Protein AF-0000000070923153 (afdb_homodimer)

Foldseek 3Di:
DPLPPPDQVVVVAPDDPCCPVDDVSVLVDLQVFDALCRVVVCCVVLVPLVLLCLQQVHDPVCSVVSNHGRGDHSSSRCLSVLLSVLLSLLCVLQVHNVRSSVQQCAQDVQLVRDRLSVQSSDPVSSVSSVVVSVCSNVVVPD/DPLPPPDQVVVVAPDDPCCPVDPVSVLVDLQVFDALCRVVVCCVVLVPLVLLCLQQVHDPVCSVVSNHGRGDHSSSRCLSVLLSVLLSLLCVLQVHNVRSSVQQCAQDVQLVRDRLSVQSSDPVSSVSSVVVSVCSNVVVPD

Solvent-accessible surface area (backbone atoms only — not comparable to full-atom values): 15797 Å² total; per-residue (Å²): 129,74,82,72,80,68,72,57,70,69,76,76,41,92,57,66,89,58,39,81,74,41,69,68,50,31,49,51,44,23,65,67,25,42,42,10,54,43,56,49,50,46,36,68,72,71,62,51,52,65,51,53,22,50,42,61,71,55,44,83,82,51,47,65,58,48,38,70,31,77,49,34,55,39,68,55,22,41,47,51,51,51,50,52,50,50,51,52,52,38,16,63,71,58,69,36,59,70,58,22,50,55,52,34,69,33,66,32,72,93,57,82,50,36,29,50,57,77,32,49,57,38,69,67,36,43,52,51,47,50,51,54,50,49,32,62,69,70,66,59,79,119,129,75,81,72,82,68,72,57,69,68,76,75,39,91,57,66,89,59,39,81,74,41,70,69,50,30,50,50,44,22,65,67,25,42,44,10,54,44,56,47,52,44,36,68,73,69,61,50,53,66,51,52,22,49,41,61,71,56,43,84,82,51,47,64,58,48,39,68,32,74,50,32,56,40,66,55,23,42,49,50,53,52,52,50,51,50,50,52,51,38,17,62,72,58,70,34,60,69,57,22,51,53,52,33,69,34,66,31,73,94,57,81,52,36,29,51,56,76,33,49,56,38,70,66,35,44,51,51,47,50,51,54,50,50,32,62,68,69,67,58,79,118

Organism: NCBI:txid713585

pLDDT: mean 93.46, std 12.01, range [34.69, 98.75]

InterPro domains:
  IPR024467 Antitoxin Xre/MbcA/ParS-like, toxin-binding domain [PF09722] (90-139)

Radius of gyration: 19.54 Å; Cα contacts (8 Å, |Δi|>4): 354; chains: 2; bounding box: 45×63×41 Å

Nearest PDB structures (foldseek):
  8gug-assembly1_B-2  TM=8.381E-01  e=2.666E-05  Vibrio parahaemolyticus RIMD 2210633
  8gug-assembly1_C-2  TM=8.386E-01  e=5.106E-05  Vibrio parahaemolyticus RIMD 2210633
  6gw6-assembly1_F  TM=8.232E-01  e=1.606E-03  Pseudomonas putida KT2440
  8qnl-assembly1_D  TM=7.848E-01  e=1.246E-02  Pseudomonas aeruginosa PAO1
  6fkg-assembly1_C  TM=6.645E-01  e=4.363E-03  Mycobacterium tuberculosis H37Rv

Secondary structure (DSSP, 8-state):
-----PPPGGGGSSS-TTTTT-HHHHHHHHHH---HHHHHHHHHHH--HHHHHHHTT--TTTHHHHHT-SS--HHHHHHHHHHHHHHHHHHHHHSSHHHHHHHHTS--GGGTT--GGGGTTSHHHHHHHHHHHHHHHHT---/-----PPPGGGGSSS-TTTTT-HHHHHHHHHH---HHHHHHHHHHH--HHHHHHHTT--TTTHHHHHT-SS--HHHHHHHHHHHHHHHHHHHHHSSHHHHHHHHTS--GGGTT--GGGGTTSHHHHHHHHHHHHHHHHT---

Structure (mmCIF, N/CA/C/O backbone):
data_AF-0000000070923153-model_v1
#
loop_
_entity.id
_entity.type
_entity.pdbx_description
1 polymer Antitoxin
#
loop_
_atom_site.group_PDB
_atom_site.id
_atom_site.type_symbol
_atom_site.label_atom_id
_atom_site.label_alt_id
_atom_site.label_comp_id
_atom_site.label_asym_id
_atom_site.label_entity_id
_atom_site.label_seq_id
_atom_site.pdbx_PDB_ins_code
_atom_site.Cartn_x
_atom_site.Cartn_y
_atom_site.Cartn_z
_atom_site.occupancy
_atom_site.B_iso_or_equiv
_atom_site.auth_seq_id
_atom_site.auth_comp_id
_atom_site.auth_asym_id
_atom_site.auth_atom_id
_atom_site.pdbx_PDB_model_num
ATOM 1 N N . MET A 1 1 ? 17.828 33.781 13.852 1 34.88 1 MET A N 1
ATOM 2 C CA . MET A 1 1 ? 16.5 33.219 14.062 1 34.88 1 MET A CA 1
ATOM 3 C C . MET A 1 1 ? 16.578 31.703 14.242 1 34.88 1 MET A C 1
ATOM 5 O O . MET A 1 1 ? 17.094 31 13.383 1 34.88 1 MET A O 1
ATOM 9 N N . GLY A 1 2 ? 16.734 31.25 15.383 1 39.66 2 GLY A N 1
ATOM 10 C CA . GLY A 1 2 ? 17.031 29.891 15.789 1 39.66 2 GLY A CA 1
ATOM 11 C C . GLY A 1 2 ? 16.219 28.859 15.031 1 39.66 2 GLY A C 1
ATOM 12 O O . GLY A 1 2 ? 15.094 29.125 14.609 1 39.66 2 GLY A O 1
ATOM 13 N N . ALA A 1 3 ? 16.812 28 14.266 1 46.97 3 ALA A N 1
ATOM 14 C CA . ALA A 1 3 ? 16.109 26.891 13.609 1 46.97 3 ALA A CA 1
ATOM 15 C C . ALA A 1 3 ? 15 26.328 14.492 1 46.97 3 ALA A C 1
ATOM 17 O O . ALA A 1 3 ? 15.266 25.75 15.539 1 46.97 3 ALA A O 1
ATOM 18 N N . SER A 1 4 ? 13.828 27.016 14.781 1 47.44 4 SER A N 1
ATOM 19 C CA . SER A 1 4 ? 12.758 26.531 15.648 1 47.44 4 SER A CA 1
ATOM 20 C C . SER A 1 4 ? 12.523 25.047 15.461 1 47.44 4 SER A C 1
ATOM 22 O O . SER A 1 4 ? 12.32 24.578 14.336 1 47.44 4 SER A O 1
ATOM 24 N N . ASN A 1 5 ? 13.203 24.188 16.156 1 51.44 5 ASN A N 1
ATOM 25 C CA . ASN A 1 5 ? 13.078 22.734 16.234 1 51.44 5 ASN A CA 1
ATOM 26 C C . ASN A 1 5 ? 11.609 22.312 16.219 1 51.44 5 ASN A C 1
ATOM 28 O O . ASN A 1 5 ? 11.008 22.078 17.266 1 51.44 5 ASN A O 1
ATOM 32 N N . ALA A 1 6 ? 10.82 22.859 15.234 1 61.88 6 ALA A N 1
ATOM 33 C CA . ALA A 1 6 ? 9.391 22.594 15.156 1 61.88 6 ALA A CA 1
ATOM 34 C C . ALA A 1 6 ? 9.109 21.094 15.297 1 61.88 6 ALA A C 1
ATOM 36 O O . ALA A 1 6 ? 9.812 20.266 14.711 1 61.88 6 ALA A O 1
ATOM 37 N N . GLN A 1 7 ? 8.352 20.812 16.344 1 76.81 7 GLN A N 1
ATOM 38 C CA . GLN A 1 7 ? 7.875 19.453 16.562 1 76.81 7 GLN A CA 1
ATOM 39 C C . GLN A 1 7 ? 7.266 18.859 15.297 1 76.81 7 GLN A C 1
ATOM 41 O O . GLN A 1 7 ? 6.445 19.5 14.641 1 76.81 7 GLN A O 1
ATOM 46 N N . ALA A 1 8 ? 7.824 17.766 14.93 1 87.75 8 ALA A N 1
ATOM 47 C CA . ALA A 1 8 ? 7.215 17.062 13.797 1 87.75 8 ALA A CA 1
ATOM 48 C C . ALA A 1 8 ? 5.711 16.891 14 1 87.75 8 ALA A C 1
ATOM 50 O O . ALA A 1 8 ? 5.258 16.641 15.117 1 87.75 8 ALA A O 1
ATOM 51 N N . PHE A 1 9 ? 4.969 17.281 12.969 1 92.19 9 PHE A N 1
ATOM 52 C CA . PHE A 1 9 ? 3.518 17.281 13.109 1 92.19 9 PHE A CA 1
ATOM 53 C C . PHE A 1 9 ? 3.033 15.93 13.641 1 92.19 9 PHE A C 1
ATOM 55 O O . PHE A 1 9 ? 2.051 15.867 14.383 1 92.19 9 PHE A O 1
ATOM 62 N N . LEU A 1 10 ? 3.746 14.828 13.266 1 94.75 10 LEU A N 1
ATOM 63 C CA . LEU A 1 10 ? 3.316 13.5 13.695 1 94.75 10 LEU A CA 1
ATOM 64 C C . LEU A 1 10 ? 3.291 13.406 15.219 1 94.75 10 LEU A C 1
ATOM 66 O O . LEU A 1 10 ? 2.475 12.68 15.789 1 94.75 10 LEU A O 1
ATOM 70 N N . ASP A 1 11 ? 4.141 14.133 15.844 1 93.38 11 ASP A N 1
ATOM 71 C CA . ASP A 1 11 ? 4.246 14.117 17.297 1 93.38 11 ASP A CA 1
ATOM 72 C C . ASP A 1 11 ? 2.996 14.703 17.953 1 93.38 11 ASP A C 1
ATOM 74 O O . ASP A 1 11 ? 2.764 14.516 19.141 1 93.38 11 ASP A O 1
ATOM 78 N N . GLN A 1 12 ? 2.215 15.398 17.219 1 94.62 12 GLN A N 1
ATOM 79 C CA . GLN A 1 12 ? 1.003 16.031 17.719 1 94.62 12 GLN A CA 1
ATOM 80 C C . GLN A 1 12 ? -0.195 15.094 17.641 1 94.62 12 GLN A C 1
ATOM 82 O O . GLN A 1 12 ? -1.262 15.391 18.188 1 94.62 12 GLN A O 1
ATOM 87 N N . LEU A 1 13 ? -0.041 13.984 16.953 1 97 13 LEU A N 1
ATOM 88 C CA . LEU A 1 13 ? -1.14 13.047 16.75 1 97 13 LEU A CA 1
ATOM 89 C C . LEU A 1 13 ? -1.063 11.891 17.75 1 97 13 LEU A C 1
ATOM 91 O O . LEU A 1 13 ? 0.027 11.516 18.188 1 97 13 LEU A O 1
ATOM 95 N N . PRO A 1 14 ? -2.207 11.391 18.141 1 96.06 14 PRO A N 1
ATOM 96 C CA . PRO A 1 14 ? -2.217 10.258 19.078 1 96.06 14 PRO A CA 1
ATOM 97 C C . PRO A 1 14 ? -1.855 8.938 18.391 1 96.06 14 PRO A C 1
ATOM 99 O O . PRO A 1 14 ? -2.658 8 18.391 1 96.06 14 PRO A O 1
ATOM 102 N N . ILE A 1 15 ? -0.694 8.859 17.875 1 96.25 15 ILE A N 1
ATOM 103 C CA . ILE A 1 15 ? -0.087 7.676 17.266 1 96.25 15 ILE A CA 1
ATOM 104 C C . ILE A 1 15 ? 1.11 7.227 18.109 1 96.25 15 ILE A C 1
ATOM 106 O O . ILE A 1 15 ? 1.918 8.055 18.531 1 96.25 15 ILE A O 1
ATOM 110 N N . PRO A 1 16 ? 1.193 6.008 18.328 1 93.69 16 PRO A N 1
ATOM 111 C CA . PRO A 1 16 ? 2.324 5.551 19.125 1 93.69 16 PRO A CA 1
ATOM 112 C C . PRO A 1 16 ? 3.672 5.992 18.562 1 93.69 16 PRO A C 1
ATOM 114 O O . PRO A 1 16 ? 3.857 6.02 17.344 1 93.69 16 PRO A O 1
ATOM 117 N N . GLU A 1 17 ? 4.625 6.418 19.312 1 84.69 17 GLU A N 1
ATOM 118 C CA . GLU A 1 17 ? 5.918 6.969 18.922 1 84.69 17 GLU A CA 1
ATOM 119 C C . GLU A 1 17 ? 6.672 6.02 18 1 84.69 17 GLU A C 1
ATOM 121 O O . GLU A 1 17 ? 7.32 6.457 17.047 1 84.69 17 GLU A O 1
ATOM 126 N N . ARG A 1 18 ? 6.555 4.668 18.266 1 86.69 18 ARG A N 1
ATOM 127 C CA . ARG A 1 18 ? 7.348 3.699 17.516 1 86.69 18 ARG A CA 1
ATOM 128 C C . ARG A 1 18 ? 6.516 3.035 16.422 1 86.69 18 ARG A C 1
ATOM 130 O O . ARG A 1 18 ? 6.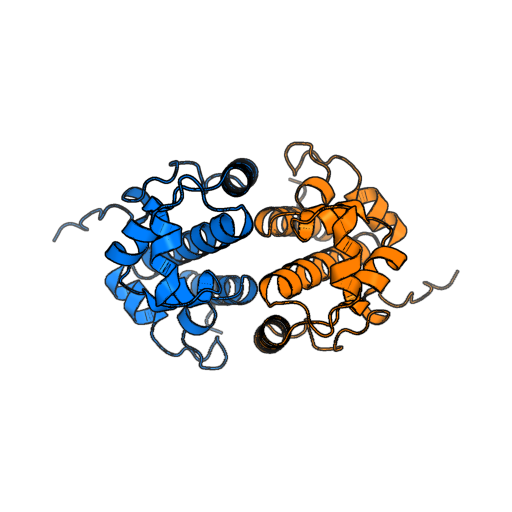887 1.978 15.906 1 86.69 18 ARG A O 1
ATOM 137 N N . ALA A 1 19 ? 5.488 3.824 16.062 1 91.06 19 ALA A N 1
ATOM 138 C CA . ALA A 1 19 ? 4.578 3.23 15.078 1 91.06 19 ALA A CA 1
ATOM 139 C C . ALA A 1 19 ? 5.273 3.018 13.742 1 91.06 19 ALA A C 1
ATOM 141 O O . ALA A 1 19 ? 4.98 2.053 13.023 1 91.06 19 ALA A O 1
ATOM 142 N N . PHE A 1 20 ? 6.27 3.861 13.484 1 93.56 20 PHE A N 1
ATOM 143 C CA . PHE A 1 20 ? 6.879 3.838 12.156 1 93.56 20 PHE A CA 1
ATOM 144 C C . PHE A 1 20 ? 8.312 3.322 12.227 1 93.56 20 PHE A C 1
ATOM 146 O O . PHE A 1 20 ? 9.062 3.428 11.25 1 93.56 20 PHE A O 1
ATOM 153 N N . SER A 1 21 ? 8.758 2.785 13.414 1 91.44 21 SER A N 1
ATOM 154 C CA . SER A 1 21 ? 10.156 2.438 13.641 1 91.44 21 SER A CA 1
ATOM 155 C C . SER A 1 21 ? 10.5 1.097 13 1 91.44 21 SER A C 1
ATOM 157 O O . SER A 1 21 ? 11.656 0.859 12.625 1 91.44 21 SER A O 1
ATOM 159 N N . ASP A 1 22 ? 9.484 0.186 13 1 94.31 22 ASP A N 1
ATOM 160 C CA . ASP A 1 22 ? 9.734 -1.064 12.289 1 94.31 22 ASP A CA 1
ATOM 161 C C . ASP A 1 22 ? 8.445 -1.626 11.695 1 94.31 22 ASP A C 1
ATOM 163 O O . ASP A 1 22 ? 7.355 -1.354 12.203 1 94.31 22 ASP A O 1
ATOM 167 N N . PRO A 1 23 ? 8.633 -2.424 10.727 1 96.75 23 PRO A N 1
ATOM 168 C CA . PRO A 1 23 ? 7.473 -2.92 9.992 1 96.75 23 PRO A CA 1
ATOM 169 C C . PRO A 1 23 ? 6.539 -3.766 10.852 1 96.75 23 PRO A C 1
ATOM 171 O O . PRO A 1 23 ? 5.316 -3.699 10.695 1 96.75 23 PRO A O 1
ATOM 174 N N . ALA A 1 24 ? 7.078 -4.527 11.828 1 96.19 24 ALA A N 1
ATOM 175 C CA . ALA A 1 24 ? 6.246 -5.395 12.656 1 96.19 24 ALA A CA 1
ATOM 176 C C . ALA A 1 24 ? 5.312 -4.57 13.539 1 96.19 24 ALA A C 1
ATOM 178 O O . ALA A 1 24 ? 4.121 -4.871 13.641 1 96.19 24 ALA A O 1
ATOM 179 N N . ASP A 1 25 ? 5.855 -3.559 14.148 1 95.94 25 ASP A N 1
ATOM 180 C CA . ASP A 1 25 ? 5.043 -2.684 14.984 1 95.94 25 ASP A CA 1
ATOM 181 C C . ASP A 1 25 ? 4 -1.938 14.156 1 95.94 25 ASP A C 1
ATOM 183 O O . ASP A 1 25 ? 2.859 -1.767 14.594 1 95.94 25 ASP A O 1
ATOM 187 N N . TYR A 1 26 ? 4.41 -1.505 13.008 1 98.06 26 TYR A N 1
ATOM 188 C CA . TYR A 1 26 ? 3.486 -0.822 12.109 1 98.06 26 TYR A CA 1
ATOM 189 C C . TYR A 1 26 ? 2.322 -1.729 11.727 1 98.06 26 TYR A C 1
ATOM 191 O O . TYR A 1 26 ? 1.16 -1.321 11.797 1 98.06 26 TYR A O 1
ATOM 199 N N . ILE A 1 27 ? 2.627 -2.955 11.375 1 98.19 27 ILE A N 1
ATOM 200 C CA . ILE A 1 27 ? 1.613 -3.912 10.953 1 98.19 27 ILE A CA 1
ATOM 201 C C . ILE A 1 27 ? 0.672 -4.219 12.117 1 98.19 27 ILE A C 1
ATOM 203 O O . ILE A 1 27 ? -0.547 -4.277 11.938 1 98.19 27 ILE A O 1
ATOM 207 N N . ARG A 1 28 ? 1.213 -4.391 13.266 1 97.19 28 ARG A N 1
ATOM 208 C CA . ARG A 1 28 ? 0.385 -4.633 14.445 1 97.19 28 ARG A CA 1
ATOM 209 C C . ARG A 1 28 ? -0.583 -3.479 14.68 1 97.19 28 ARG A C 1
ATOM 211 O O . ARG A 1 28 ? -1.762 -3.697 14.961 1 97.19 28 ARG A O 1
ATOM 218 N N . LEU A 1 29 ? -0.052 -2.26 14.578 1 98.06 29 LEU A N 1
ATOM 219 C CA . LEU A 1 29 ? -0.885 -1.078 14.773 1 98.06 29 LEU A CA 1
ATOM 220 C C . LEU A 1 29 ? -1.999 -1.021 13.734 1 98.06 29 LEU A C 1
ATOM 222 O O . LEU A 1 29 ? -3.148 -0.717 14.062 1 98.06 29 LEU A O 1
ATOM 226 N N . VAL A 1 30 ? -1.666 -1.29 12.484 1 98.38 30 VAL A N 1
ATOM 227 C CA . VAL A 1 30 ? -2.635 -1.303 11.391 1 98.38 30 VAL A CA 1
ATOM 228 C C . VAL A 1 30 ? -3.742 -2.309 11.695 1 98.38 30 VAL A C 1
ATOM 230 O O . VAL A 1 30 ? -4.93 -1.994 11.57 1 98.38 30 VAL A O 1
ATOM 233 N N . ARG A 1 31 ? -3.359 -3.494 12.156 1 97.81 31 ARG A N 1
ATOM 234 C CA . ARG A 1 31 ? -4.316 -4.566 12.414 1 97.81 31 ARG A CA 1
ATOM 235 C C . ARG A 1 31 ? -5.199 -4.23 13.617 1 97.81 31 ARG A C 1
ATOM 237 O O . ARG A 1 31 ? -6.383 -4.57 13.633 1 97.81 31 ARG A O 1
ATOM 244 N N . THR A 1 32 ? -4.609 -3.592 14.57 1 97.12 32 THR A N 1
ATOM 245 C CA . THR A 1 32 ? -5.355 -3.189 15.758 1 97.12 32 THR A CA 1
ATOM 246 C C . THR A 1 32 ? -6.301 -2.035 15.438 1 97.12 32 THR A C 1
ATOM 248 O O . THR A 1 32 ? -7.41 -1.969 15.969 1 97.12 32 THR A O 1
ATOM 251 N N . GLY A 1 33 ? -5.789 -1.168 14.562 1 98.25 33 GLY A N 1
ATOM 252 C CA . GLY A 1 33 ? -6.559 0.013 14.195 1 98.25 33 GLY A CA 1
ATOM 253 C C . GLY A 1 33 ? -6.133 1.258 14.953 1 98.25 33 GLY A C 1
ATOM 254 O O . GLY A 1 33 ? -5.695 1.174 16.109 1 98.25 33 GLY A O 1
ATOM 255 N N . ILE A 1 34 ? -6.289 2.354 14.32 1 98.38 34 ILE A N 1
ATOM 256 C CA . ILE A 1 34 ? -6.023 3.615 15.008 1 98.38 34 ILE A CA 1
ATOM 257 C C . ILE A 1 34 ? -7.34 4.309 15.336 1 98.38 34 ILE A C 1
ATOM 259 O O . ILE A 1 34 ? -8.352 4.082 14.672 1 98.38 34 ILE A O 1
ATOM 263 N N . PRO A 1 35 ? -7.348 5.145 16.375 1 98.5 35 PRO A N 1
ATOM 264 C CA . PRO A 1 35 ? -8.586 5.844 16.719 1 98.5 35 PRO A CA 1
ATOM 265 C C . PRO A 1 35 ? -9 6.867 15.664 1 98.5 35 PRO A C 1
ATOM 267 O O . PRO A 1 35 ? -8.148 7.473 15.008 1 98.5 35 PRO A O 1
ATOM 270 N N . GLY A 1 36 ? -10.297 7.074 15.586 1 98.56 36 GLY A N 1
ATOM 271 C CA . GLY A 1 36 ? -10.828 8.07 14.672 1 98.56 36 GLY A CA 1
ATOM 272 C C . GLY A 1 36 ? -10.328 9.477 14.969 1 98.56 36 GLY A C 1
ATOM 273 O O . GLY A 1 36 ? -10.242 10.312 14.062 1 98.56 36 GLY A O 1
ATOM 274 N N . GLU A 1 37 ? -9.953 9.695 16.156 1 98.44 37 GLU A N 1
ATOM 275 C CA . GLU A 1 37 ? -9.43 10.984 16.578 1 98.44 37 GLU A CA 1
ATOM 276 C C . GLU A 1 37 ? -8.172 11.359 15.797 1 98.44 37 GLU A C 1
ATOM 278 O O . GLU A 1 37 ? -7.898 12.539 15.578 1 98.44 37 GLU A O 1
ATOM 283 N N . VAL A 1 38 ? -7.371 10.391 15.391 1 98.56 38 VAL A N 1
ATOM 284 C CA . VAL A 1 38 ? -6.199 10.641 14.562 1 98.56 38 VAL A CA 1
ATOM 285 C C . VAL A 1 38 ? -6.621 11.328 13.266 1 98.56 38 VAL A C 1
ATOM 287 O O . VAL A 1 38 ? -6 12.312 12.844 1 98.56 38 VAL A O 1
ATOM 290 N N . VAL A 1 39 ? -7.734 10.844 12.625 1 98.5 39 VAL A N 1
ATOM 291 C CA . VAL A 1 39 ? -8.234 11.422 11.391 1 98.5 39 VAL A CA 1
ATOM 292 C C . VAL A 1 39 ? -8.719 12.852 11.641 1 98.5 39 VAL A C 1
ATOM 294 O O . VAL A 1 39 ? -8.367 13.773 10.898 1 98.5 39 VAL A O 1
ATOM 297 N N . ARG A 1 40 ? -9.453 12.992 12.695 1 98.25 40 ARG A N 1
ATOM 298 C CA . ARG A 1 40 ? -9.992 14.305 13.031 1 98.25 40 ARG A CA 1
ATOM 299 C C . ARG A 1 40 ? -8.867 15.32 13.219 1 98.25 40 ARG A C 1
ATOM 301 O O . ARG A 1 40 ? -8.891 16.406 12.617 1 98.25 40 ARG A O 1
ATOM 308 N N . GLN A 1 41 ? -7.859 15.016 13.969 1 98.19 41 GLN A N 1
ATOM 309 C CA . GLN A 1 41 ? -6.77 15.938 14.273 1 98.19 41 GLN A CA 1
ATOM 310 C C . GLN A 1 41 ? -5.883 16.156 13.047 1 98.19 41 GLN A C 1
ATOM 312 O O . GLN A 1 41 ? -5.383 17.266 12.828 1 98.19 41 GLN A O 1
ATOM 317 N N . ALA A 1 42 ? -5.695 15.102 12.281 1 97.94 42 ALA A N 1
ATOM 318 C CA . ALA A 1 42 ? -4.906 15.242 11.062 1 97.94 42 ALA A CA 1
ATOM 319 C C . ALA A 1 42 ? -5.574 16.203 10.086 1 97.94 42 ALA A C 1
ATOM 321 O O . ALA A 1 42 ? -4.906 17.047 9.477 1 97.94 42 ALA A O 1
ATOM 322 N N . VAL A 1 43 ? -6.863 16.016 9.914 1 97.38 43 VAL A N 1
ATOM 323 C CA . VAL A 1 43 ? -7.613 16.906 9.031 1 97.38 43 VAL A CA 1
ATOM 324 C C . VAL A 1 43 ? -7.461 18.344 9.508 1 97.38 43 VAL A C 1
ATOM 326 O O . VAL A 1 43 ? -7.246 19.25 8.695 1 97.38 43 VAL A O 1
ATOM 329 N N . GLN A 1 44 ? -7.559 18.578 10.789 1 95.94 44 GLN A N 1
ATOM 330 C CA . GLN A 1 44 ? -7.426 19.906 11.352 1 95.94 44 GLN A CA 1
ATOM 331 C C . GLN A 1 44 ? -6.02 20.469 11.141 1 95.94 44 GLN A C 1
ATOM 333 O O . GLN A 1 44 ? -5.848 21.641 10.797 1 95.94 44 GLN A O 1
ATOM 338 N N . LEU A 1 45 ? -5.004 19.641 11.312 1 95.31 45 LEU A N 1
ATOM 339 C CA . LEU A 1 45 ? -3.605 20.047 11.258 1 95.31 45 LEU A CA 1
ATOM 340 C C . LEU A 1 45 ? -3.158 20.281 9.82 1 95.31 45 LEU A C 1
ATOM 342 O O . LEU A 1 45 ? -2.453 21.25 9.523 1 95.31 45 LEU A O 1
ATOM 346 N N . LEU A 1 46 ? -3.551 19.406 8.891 1 95.5 46 LEU A N 1
ATOM 347 C CA . LEU A 1 46 ? -3.037 19.422 7.527 1 95.5 46 LEU A CA 1
ATOM 348 C C . LEU A 1 46 ? -3.938 20.25 6.617 1 95.5 46 LEU A C 1
ATOM 350 O O . LEU A 1 46 ? -3.488 20.75 5.582 1 95.5 46 LEU A O 1
ATOM 354 N N . GLY A 1 47 ? -5.207 20.344 6.969 1 91.19 47 GLY A N 1
ATOM 355 C CA . GLY A 1 47 ? -6.156 21.172 6.242 1 91.19 47 GLY A CA 1
ATOM 356 C C . GLY A 1 47 ? -6.645 20.531 4.957 1 91.19 47 GLY A C 1
ATOM 357 O O . GLY A 1 47 ? -7.43 21.125 4.219 1 91.19 47 GLY A O 1
ATOM 358 N N . HIS A 1 48 ? -6.273 19.406 4.516 1 91.88 48 HIS A N 1
ATOM 359 C CA . HIS A 1 48 ? -6.637 18.734 3.275 1 91.88 48 HIS A CA 1
ATOM 360 C C . HIS A 1 48 ? -7.77 17.75 3.5 1 91.88 48 HIS A C 1
ATOM 362 O O . HIS A 1 48 ? -7.605 16.547 3.26 1 91.88 48 HIS A O 1
ATOM 368 N N . ARG A 1 49 ? -8.906 18.281 3.84 1 95.94 49 ARG A N 1
ATOM 369 C CA . ARG A 1 49 ? -10.055 17.438 4.172 1 95.94 49 ARG A CA 1
ATOM 370 C C . ARG A 1 49 ? -10.43 16.531 2.998 1 95.94 49 ARG A C 1
ATOM 372 O O . ARG A 1 49 ? -10.719 15.344 3.186 1 95.94 49 ARG A O 1
ATOM 379 N N . GLU A 1 50 ? -10.438 17.109 1.808 1 96.56 50 GLU A N 1
ATOM 380 C CA . GLU A 1 50 ? -10.844 16.359 0.623 1 96.56 50 GLU A CA 1
ATOM 381 C C . GLU A 1 50 ? -9.891 15.195 0.35 1 96.56 50 GLU A C 1
ATOM 383 O O . GLU A 1 50 ? -10.312 14.141 -0.115 1 96.56 50 GLU A O 1
ATOM 388 N N . MET A 1 51 ? -8.656 15.414 0.625 1 96.56 51 MET A N 1
ATOM 389 C CA . MET A 1 51 ? -7.684 14.344 0.461 1 96.56 51 MET A CA 1
ATOM 390 C C . MET A 1 51 ? -8.062 13.133 1.308 1 96.56 51 MET A C 1
ATOM 392 O O . MET A 1 51 ? -8.008 11.992 0.833 1 96.56 51 MET A O 1
ATOM 396 N N . PHE A 1 52 ? -8.539 13.352 2.547 1 97.88 52 PHE A N 1
ATOM 397 C CA . PHE A 1 52 ? -8.922 12.258 3.436 1 97.88 52 PHE A CA 1
ATOM 398 C C . PHE A 1 52 ? -10.203 11.594 2.953 1 97.88 52 PHE A C 1
ATOM 400 O O . PHE A 1 52 ? -10.375 10.383 3.107 1 97.88 52 PHE A O 1
ATOM 407 N N . VAL A 1 53 ? -11.094 12.406 2.383 1 98.19 53 VAL A N 1
ATOM 408 C CA . VAL A 1 53 ? -12.32 11.852 1.816 1 98.19 53 VAL A CA 1
ATOM 409 C C . VAL A 1 53 ? -11.984 10.852 0.716 1 98.19 53 VAL A C 1
ATOM 411 O O . VAL A 1 53 ? -12.5 9.734 0.705 1 98.19 53 VAL A O 1
ATOM 414 N N . ARG A 1 54 ? -11.07 11.164 -0.164 1 97.44 54 ARG A N 1
ATOM 415 C CA . ARG A 1 54 ? -10.664 10.289 -1.252 1 97.44 54 ARG A CA 1
ATOM 416 C C . ARG A 1 54 ? -9.852 9.109 -0.725 1 97.44 54 ARG A C 1
ATOM 418 O O . ARG A 1 54 ? -10.031 7.973 -1.172 1 97.44 54 ARG A O 1
ATOM 425 N N . LEU A 1 55 ? -8.977 9.398 0.202 1 97.75 55 LEU A N 1
ATOM 426 C CA . LEU A 1 55 ? -8.102 8.406 0.81 1 97.75 55 LEU A CA 1
ATOM 427 C C . LEU A 1 55 ? -8.906 7.273 1.438 1 97.75 55 LEU A C 1
ATOM 429 O O . LEU A 1 55 ? -8.539 6.102 1.313 1 97.75 55 LEU A O 1
ATOM 433 N N . LEU A 1 56 ? -10.039 7.652 2.057 1 97.75 56 LEU A N 1
ATOM 434 C CA . LEU A 1 56 ? -10.852 6.699 2.805 1 97.75 56 LEU A CA 1
ATOM 435 C C . LEU A 1 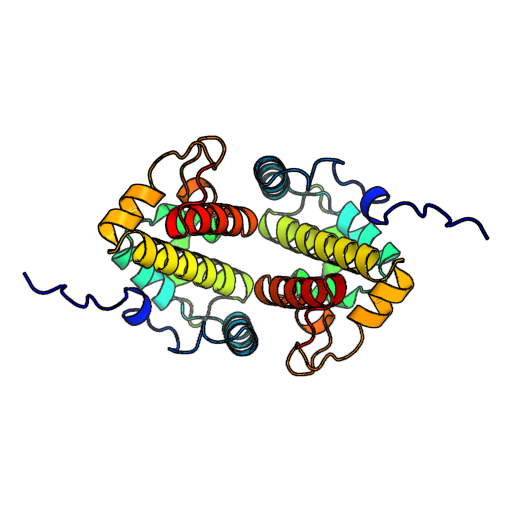56 ? -12.016 6.199 1.959 1 97.75 56 LEU A C 1
ATOM 437 O O . LEU A 1 56 ? -12.875 5.461 2.451 1 97.75 56 LEU A O 1
ATOM 441 N N . HIS A 1 57 ? -12.023 6.637 0.677 1 95.56 57 HIS A N 1
ATOM 442 C CA . HIS A 1 57 ? -13.055 6.223 -0.267 1 95.56 57 HIS A CA 1
ATOM 443 C C . HIS A 1 57 ? -14.445 6.387 0.334 1 95.56 57 HIS A C 1
ATOM 445 O O . HIS A 1 57 ? -15.25 5.453 0.304 1 95.56 57 HIS A O 1
ATOM 451 N N . THR A 1 58 ? -14.664 7.516 0.869 1 96.56 58 THR A N 1
ATOM 452 C CA . THR A 1 58 ? -15.93 7.867 1.489 1 96.56 58 THR A CA 1
ATOM 453 C C . THR A 1 58 ? -16.469 9.172 0.912 1 96.56 58 THR A C 1
ATOM 455 O O . THR A 1 58 ? -15.984 9.648 -0.119 1 96.56 58 THR A O 1
ATOM 458 N N . SER A 1 59 ? -17.578 9.773 1.428 1 96.56 59 SER A N 1
ATOM 459 C CA . SER A 1 59 ? -18.141 11.055 1.013 1 96.56 59 SER A CA 1
ATOM 460 C C . SER A 1 59 ? -17.844 12.148 2.033 1 96.56 59 SER A C 1
ATOM 462 O O . SER A 1 59 ? -17.531 11.852 3.189 1 96.56 59 SER A O 1
ATOM 464 N N . SER A 1 60 ? -17.906 13.336 1.54 1 95.31 60 SER A N 1
ATOM 465 C CA . SER A 1 60 ? -17.703 14.461 2.447 1 95.31 60 SER A CA 1
ATOM 466 C C . SER A 1 60 ? -18.641 14.383 3.643 1 95.31 60 SER A C 1
ATOM 468 O O . SER A 1 60 ? -18.266 14.727 4.766 1 95.31 60 SER A O 1
ATOM 470 N N . ALA A 1 61 ? -19.781 13.828 3.451 1 94.31 61 ALA A N 1
ATOM 471 C CA . ALA A 1 61 ? -20.797 13.719 4.5 1 94.31 61 ALA A CA 1
ATOM 472 C C . ALA A 1 61 ? -20.438 12.633 5.508 1 94.31 61 ALA A C 1
ATOM 474 O O . ALA A 1 61 ? -20.75 12.742 6.691 1 94.31 61 ALA A O 1
ATOM 475 N N . ASN A 1 62 ? -19.703 11.633 5.098 1 96.31 62 ASN A N 1
ATOM 476 C CA . ASN A 1 62 ? -19.484 10.453 5.922 1 96.31 62 ASN A CA 1
ATOM 477 C C . ASN A 1 62 ? -18.109 10.484 6.594 1 96.31 62 ASN A C 1
ATOM 479 O O . ASN A 1 62 ? -17.797 9.625 7.418 1 96.31 62 ASN A O 1
ATOM 483 N N . LEU A 1 63 ? -17.344 11.492 6.227 1 97.44 63 LEU A N 1
ATOM 484 C CA . LEU A 1 63 ? -16.016 11.539 6.82 1 97.44 63 LEU A CA 1
ATOM 485 C C . LEU A 1 63 ? -16.109 11.664 8.336 1 97.44 63 LEU A C 1
ATOM 487 O O . LEU A 1 63 ? -15.281 11.086 9.055 1 97.44 63 LEU A O 1
ATOM 491 N N . SER A 1 64 ? -17.062 12.406 8.852 1 96.25 64 SER A N 1
ATOM 492 C CA . SER A 1 64 ? -17.203 12.641 10.281 1 96.25 64 SER A CA 1
ATOM 493 C C . SER A 1 64 ? -17.484 11.344 11.031 1 96.25 64 SER A C 1
ATOM 495 O O . SER A 1 64 ? -17.234 11.242 12.234 1 96.25 64 SER A O 1
ATOM 497 N N . ARG A 1 65 ? -18 10.344 10.32 1 97.38 65 ARG A N 1
ATOM 498 C CA . ARG A 1 65 ? -18.234 9.047 10.945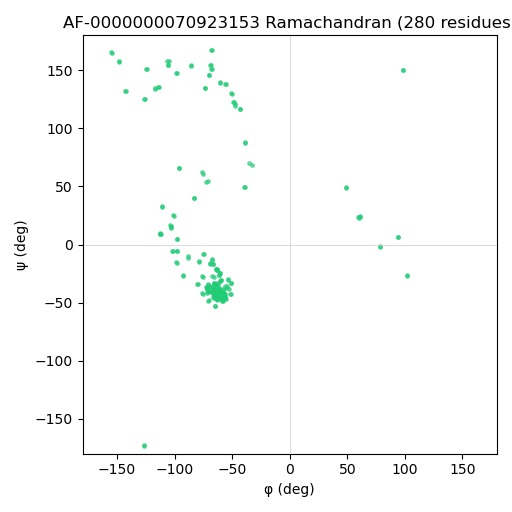 1 97.38 65 ARG A CA 1
ATOM 499 C C . ARG A 1 65 ? -16.922 8.391 11.336 1 97.38 65 ARG A C 1
ATOM 501 O O . ARG A 1 65 ? -16.859 7.668 12.336 1 97.38 65 ARG A O 1
ATOM 508 N N . PHE A 1 66 ? -15.945 8.609 10.602 1 97.62 66 PHE A N 1
ATOM 509 C CA . PHE A 1 66 ? -14.625 8.07 10.93 1 97.62 66 PHE A CA 1
ATOM 510 C C . PHE A 1 66 ? -14.094 8.695 12.211 1 97.62 66 PHE A C 1
ATOM 512 O O . PHE A 1 66 ? -13.438 8.016 13.008 1 97.62 66 PHE A O 1
ATOM 519 N N . TYR A 1 67 ? -14.414 9.953 12.43 1 97.62 67 TYR A N 1
ATOM 520 C CA . TYR A 1 67 ? -13.914 10.664 13.602 1 97.62 67 TYR A CA 1
ATOM 521 C C . TYR A 1 67 ? -14.391 10 14.891 1 97.62 67 TYR A C 1
ATOM 523 O O . TYR A 1 67 ? -13.727 10.078 15.922 1 97.62 67 TYR A O 1
ATOM 531 N N . ARG A 1 68 ? -15.453 9.352 14.797 1 96.88 68 ARG A N 1
ATOM 532 C CA . ARG A 1 68 ? -16.141 8.883 16 1 96.88 68 ARG A CA 1
ATOM 533 C C . ARG A 1 68 ? -15.797 7.422 16.297 1 96.88 68 ARG A C 1
ATOM 535 O O . ARG A 1 68 ? -16.188 6.879 17.328 1 96.88 68 ARG A O 1
ATOM 542 N N . ARG A 1 69 ? -15.102 6.863 15.445 1 97.62 69 ARG A N 1
ATOM 543 C CA . ARG A 1 69 ? -14.766 5.453 15.641 1 97.62 69 ARG A CA 1
ATOM 544 C C . ARG A 1 69 ? -13.719 5.285 16.734 1 97.62 69 ARG A C 1
ATOM 546 O O . ARG A 1 69 ? -12.766 6.07 16.828 1 97.62 69 ARG A O 1
ATOM 553 N N . LYS A 1 70 ? -14 4.348 17.562 1 98.06 70 LYS A N 1
ATOM 554 C CA . LYS A 1 70 ? -12.977 4.008 18.547 1 98.06 70 LYS A CA 1
ATOM 555 C C . LYS A 1 70 ? -11.695 3.525 17.859 1 98.06 70 LYS A C 1
ATOM 557 O O . LYS A 1 70 ? -10.594 3.904 18.266 1 98.06 70 LYS A O 1
ATOM 562 N N . ALA A 1 71 ? -11.836 2.699 16.875 1 98.31 71 ALA A N 1
ATOM 563 C CA . ALA A 1 71 ? -10.75 2.209 16.047 1 98.31 71 ALA A CA 1
ATOM 564 C C . ALA A 1 71 ? -11.195 2.074 14.594 1 98.31 71 ALA A C 1
ATOM 566 O O . ALA A 1 71 ? -12.281 1.565 14.312 1 98.31 71 ALA A O 1
ATOM 567 N N . LEU A 1 72 ? -10.406 2.574 13.727 1 98.56 72 LEU A N 1
ATOM 568 C CA . LEU A 1 72 ? -10.625 2.318 12.305 1 98.56 72 LEU A CA 1
ATOM 569 C C . LEU A 1 72 ? -10.344 0.858 11.969 1 98.56 72 LEU A C 1
ATOM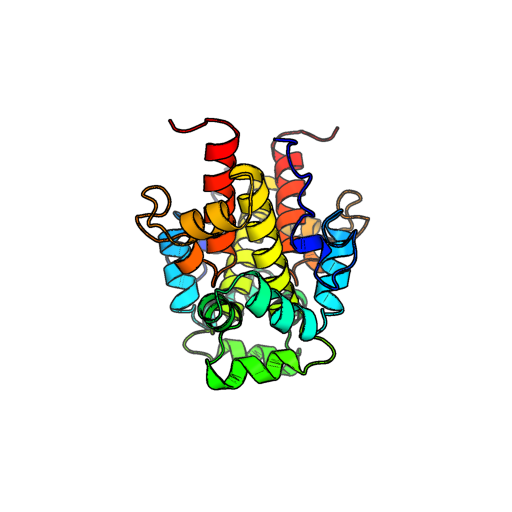 571 O O . LEU A 1 72 ? -9.594 0.184 12.68 1 98.56 72 LEU A O 1
ATOM 575 N N . ASP A 1 73 ? -10.977 0.391 10.914 1 97.75 73 ASP A N 1
ATOM 576 C CA . ASP A 1 73 ? -10.625 -0.941 10.43 1 97.75 73 ASP A CA 1
ATOM 577 C C . ASP A 1 73 ? -9.211 -0.962 9.859 1 97.75 73 ASP A C 1
ATOM 579 O O . ASP A 1 73 ? -8.609 0.091 9.633 1 97.75 73 ASP A O 1
ATOM 583 N N . PRO A 1 74 ? -8.602 -2.094 9.594 1 98.06 74 PRO A N 1
ATOM 584 C CA . PRO A 1 74 ? -7.199 -2.199 9.188 1 98.06 74 PRO A CA 1
ATOM 585 C C . PRO A 1 74 ? -6.91 -1.469 7.875 1 98.06 74 PRO A C 1
ATOM 587 O O . PRO A 1 74 ? -5.875 -0.812 7.742 1 98.06 74 PRO A O 1
ATOM 590 N N . VAL A 1 75 ? -7.789 -1.53 6.906 1 97.94 75 VAL A N 1
ATOM 591 C CA . VAL A 1 75 ? -7.57 -0.884 5.617 1 97.94 75 VAL A CA 1
ATOM 592 C C . VAL A 1 75 ? -7.512 0.631 5.805 1 97.94 75 VAL A C 1
ATOM 594 O O . VAL A 1 75 ? -6.539 1.274 5.402 1 97.94 75 VAL A O 1
ATOM 597 N N . ALA A 1 76 ? -8.539 1.198 6.449 1 98.25 76 ALA A N 1
ATOM 598 C CA . ALA A 1 76 ? -8.57 2.639 6.695 1 98.25 76 ALA A CA 1
ATOM 599 C C . ALA A 1 76 ? -7.391 3.076 7.555 1 98.25 76 ALA A C 1
ATOM 601 O O . ALA A 1 76 ? -6.82 4.148 7.336 1 98.25 76 ALA A O 1
ATOM 602 N N . SER A 1 77 ? -7.047 2.23 8.57 1 98.69 77 SER A N 1
ATOM 603 C CA . SER A 1 77 ? -5.906 2.539 9.43 1 98.69 77 SER A CA 1
ATOM 604 C C . SER A 1 77 ? -4.621 2.662 8.609 1 98.69 77 SER A C 1
ATOM 606 O O . SER A 1 77 ? -3.85 3.607 8.797 1 98.69 77 SER A O 1
ATOM 608 N N . GLU A 1 78 ? -4.453 1.738 7.727 1 98.75 78 GLU A N 1
ATOM 609 C CA . GLU A 1 78 ? -3.221 1.762 6.945 1 98.75 78 GLU A CA 1
ATOM 610 C C . GLU A 1 78 ? -3.213 2.93 5.961 1 98.75 78 GLU A C 1
ATOM 612 O O . GLU A 1 78 ? -2.172 3.553 5.738 1 98.75 78 GLU A O 1
ATOM 617 N N . GLU A 1 79 ? -4.348 3.207 5.336 1 98.56 79 GLU A N 1
ATOM 618 C CA . GLU A 1 79 ? -4.445 4.352 4.438 1 98.56 79 GLU A CA 1
ATOM 619 C C . GLU A 1 79 ? -4.047 5.645 5.145 1 98.56 79 GLU A C 1
ATOM 621 O O . GLU A 1 79 ? -3.244 6.422 4.621 1 98.56 79 GLU A O 1
ATOM 626 N N . VAL A 1 80 ? -4.551 5.84 6.297 1 98.56 80 VAL A N 1
ATOM 627 C CA . VAL A 1 80 ? -4.309 7.074 7.039 1 98.56 80 VAL A CA 1
ATOM 628 C C . VAL A 1 80 ? -2.859 7.117 7.512 1 98.56 80 VAL A C 1
ATOM 630 O O . VAL A 1 80 ? -2.16 8.109 7.293 1 98.56 80 VAL A O 1
ATOM 633 N N . LEU A 1 81 ? -2.41 6.043 8.094 1 98.5 81 LEU A N 1
ATOM 634 C CA . LEU A 1 81 ? -1.049 6.008 8.617 1 98.5 81 LEU A CA 1
ATOM 635 C C . LEU A 1 81 ? -0.031 6.223 7.504 1 98.5 81 LEU A C 1
ATOM 637 O O . LEU A 1 81 ? 0.943 6.957 7.68 1 98.5 81 LEU A O 1
ATOM 641 N N . ASP A 1 82 ? -0.253 5.613 6.398 1 98.62 82 ASP A N 1
ATOM 642 C CA . ASP A 1 82 ? 0.691 5.734 5.293 1 98.62 82 ASP A CA 1
ATOM 643 C C . ASP A 1 82 ? 0.688 7.148 4.719 1 98.62 82 ASP A C 1
ATOM 645 O O . ASP A 1 82 ? 1.739 7.68 4.355 1 98.62 82 ASP A O 1
ATOM 649 N N . ALA A 1 83 ? -0.46 7.73 4.598 1 98.44 83 ALA A N 1
ATOM 650 C CA . ALA A 1 83 ? -0.546 9.109 4.129 1 98.44 83 ALA A CA 1
ATOM 651 C C . ALA A 1 83 ? 0.161 10.062 5.094 1 98.44 83 ALA A C 1
ATOM 653 O O . ALA A 1 83 ? 0.897 10.953 4.664 1 98.44 83 ALA A O 1
ATOM 654 N N . LEU A 1 84 ? -0.048 9.836 6.352 1 97.94 84 LEU A N 1
ATOM 655 C CA . LEU A 1 84 ? 0.587 10.688 7.348 1 97.94 84 LEU A CA 1
ATOM 656 C C . LEU A 1 84 ? 2.102 10.516 7.328 1 97.94 84 LEU A C 1
ATOM 658 O O . LEU A 1 84 ? 2.844 11.484 7.477 1 97.94 84 LEU A O 1
ATOM 662 N N . ARG A 1 85 ? 2.512 9.32 7.164 1 97.56 85 ARG A N 1
ATOM 663 C CA . ARG A 1 85 ? 3.938 9.047 7.012 1 97.56 85 ARG A CA 1
ATOM 664 C C . ARG A 1 85 ? 4.516 9.812 5.824 1 97.56 85 ARG A C 1
ATOM 666 O O . ARG A 1 85 ? 5.598 10.391 5.922 1 97.56 85 ARG A O 1
ATOM 673 N N . LEU A 1 86 ? 3.811 9.805 4.738 1 97.94 86 LEU A N 1
ATOM 674 C CA . LEU A 1 86 ? 4.266 10.508 3.545 1 97.94 86 LEU A CA 1
ATOM 675 C C . LEU A 1 86 ? 4.316 12.016 3.785 1 97.94 86 LEU A C 1
ATOM 677 O O . LEU A 1 86 ? 5.25 12.688 3.344 1 97.94 86 LEU A O 1
ATOM 681 N N . PHE A 1 87 ? 3.336 12.602 4.484 1 97.69 87 PHE A N 1
ATOM 682 C CA . PHE A 1 87 ? 3.371 14.008 4.855 1 97.69 87 PHE A CA 1
ATOM 683 C C . PHE A 1 87 ? 4.609 14.32 5.684 1 97.69 87 PHE A C 1
ATOM 685 O O . PHE A 1 87 ? 5.246 15.359 5.496 1 97.69 87 PHE A O 1
ATOM 692 N N . ALA A 1 88 ? 4.906 13.422 6.617 1 96.5 88 ALA A N 1
ATOM 693 C CA . ALA A 1 88 ? 6.09 13.617 7.453 1 96.5 88 ALA A CA 1
ATOM 694 C C . ALA A 1 88 ? 7.363 13.602 6.613 1 96.5 88 ALA A C 1
ATOM 696 O O . ALA A 1 88 ? 8.281 14.383 6.855 1 96.5 88 ALA A O 1
ATOM 697 N N . GLU A 1 89 ? 7.414 12.711 5.645 1 96.81 89 GLU A N 1
ATOM 698 C CA . GLU A 1 89 ? 8.547 12.672 4.727 1 96.81 89 GLU A CA 1
ATOM 699 C C . GLU A 1 89 ? 8.656 13.969 3.932 1 96.81 89 GLU A C 1
ATOM 701 O O . GLU A 1 89 ? 9.75 14.516 3.766 1 96.81 89 GLU A O 1
ATOM 706 N N . ALA A 1 90 ? 7.562 14.414 3.436 1 97.88 90 ALA A N 1
ATOM 707 C CA . ALA A 1 90 ? 7.555 15.672 2.695 1 97.88 90 ALA A CA 1
ATOM 708 C C . ALA A 1 90 ? 7.988 16.828 3.584 1 97.88 90 ALA A C 1
ATOM 710 O O . ALA A 1 90 ? 8.766 17.688 3.158 1 97.88 90 ALA A O 1
ATOM 711 N N . GLU A 1 91 ? 7.473 16.875 4.836 1 97.31 91 GLU A N 1
ATOM 712 C CA . GLU A 1 91 ? 7.855 17.906 5.789 1 97.31 91 GLU A CA 1
ATOM 713 C C . GLU A 1 91 ? 9.367 17.938 6 1 97.31 91 GLU A C 1
ATOM 715 O O . GLU A 1 91 ? 9.969 19 6.059 1 97.31 91 GLU A O 1
ATOM 720 N N . ARG A 1 92 ? 9.945 16.797 6.109 1 95.81 92 ARG A N 1
ATOM 721 C CA . ARG A 1 92 ? 11.383 16.703 6.301 1 95.81 92 ARG A CA 1
ATOM 722 C C . ARG A 1 92 ? 12.133 17.25 5.09 1 95.81 92 ARG A C 1
ATOM 724 O O . ARG A 1 92 ? 13.086 18.016 5.238 1 95.81 92 ARG A O 1
ATOM 731 N N . VAL A 1 93 ? 11.734 16.891 3.938 1 96.62 93 VAL A N 1
ATOM 732 C CA . VAL A 1 93 ? 12.406 17.281 2.703 1 96.62 93 VAL A CA 1
ATOM 733 C C . VAL A 1 93 ? 12.297 18.797 2.502 1 96.62 93 VAL A C 1
ATOM 735 O O . VAL A 1 93 ? 13.258 19.438 2.098 1 96.62 93 VAL A O 1
ATOM 738 N N . TRP A 1 94 ? 11.156 19.359 2.85 1 96.62 94 TRP A N 1
ATOM 739 C CA . TRP A 1 94 ? 10.891 20.75 2.529 1 96.62 94 TRP A CA 1
ATOM 740 C C . TRP A 1 94 ? 11.188 21.656 3.729 1 96.62 94 TRP A C 1
ATOM 742 O O . TRP A 1 94 ? 11.203 22.875 3.605 1 96.62 94 TRP A O 1
ATOM 752 N N . GLY A 1 95 ? 11.289 20.969 4.938 1 95.62 95 GLY A N 1
ATOM 753 C CA . GLY A 1 95 ? 11.742 21.688 6.117 1 95.62 95 GLY A CA 1
ATOM 754 C C . GLY A 1 95 ? 10.609 22.078 7.047 1 95.62 95 GLY A C 1
ATOM 755 O O . GLY A 1 95 ? 10.82 22.266 8.25 1 95.62 95 GLY A O 1
ATOM 756 N N . ASP A 1 96 ? 9.422 22.234 6.492 1 95.62 96 ASP A N 1
ATOM 757 C CA . ASP A 1 96 ? 8.266 22.547 7.32 1 95.62 96 ASP A CA 1
ATOM 758 C C . ASP A 1 96 ? 6.969 22.078 6.656 1 95.62 96 ASP A C 1
ATOM 760 O O . ASP A 1 96 ? 6.949 21.797 5.457 1 95.62 96 ASP A O 1
ATOM 764 N N . LEU A 1 97 ? 5.953 22.031 7.398 1 95.06 97 LEU A N 1
ATOM 765 C CA . LEU A 1 97 ? 4.691 21.453 6.953 1 95.06 97 LEU A CA 1
ATOM 766 C C . LEU A 1 97 ? 4.008 22.344 5.93 1 95.06 97 LEU A C 1
ATOM 768 O O . LEU A 1 97 ? 3.408 21.859 4.969 1 95.06 97 LEU A O 1
ATOM 772 N N . ASP A 1 98 ? 4.07 23.688 6.121 1 95.12 98 ASP A N 1
ATOM 773 C CA . ASP A 1 98 ? 3.418 24.609 5.203 1 95.12 98 ASP A CA 1
ATOM 774 C C . ASP A 1 98 ? 4.016 24.516 3.803 1 95.12 98 ASP A C 1
ATOM 776 O O . ASP A 1 98 ? 3.2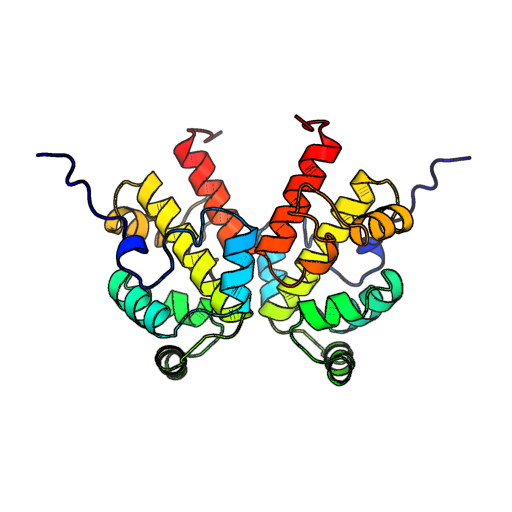81 24.438 2.814 1 95.12 98 ASP A O 1
ATOM 780 N N . THR A 1 99 ? 5.332 24.5 3.723 1 96.88 99 THR A N 1
ATOM 781 C CA . THR A 1 99 ? 6.004 24.391 2.434 1 96.88 99 THR A CA 1
ATOM 782 C C . THR A 1 99 ? 5.742 23.016 1.81 1 96.88 99 THR A C 1
ATOM 784 O O . THR A 1 99 ? 5.496 22.922 0.606 1 96.88 99 THR A O 1
ATOM 787 N N . ALA A 1 100 ? 5.809 21.984 2.602 1 97.19 100 ALA A N 1
ATOM 788 C CA . ALA A 1 100 ? 5.484 20.641 2.131 1 97.19 100 ALA A CA 1
ATOM 789 C C . ALA A 1 100 ? 4.059 20.578 1.587 1 97.19 100 ALA A C 1
ATOM 791 O O . ALA A 1 100 ? 3.818 20 0.519 1 97.19 100 ALA A O 1
ATOM 792 N N . GLY A 1 101 ? 3.162 21.109 2.332 1 96.88 101 GLY A N 1
ATOM 793 C CA . GLY A 1 101 ? 1.773 21.141 1.901 1 96.88 101 GLY A CA 1
ATOM 794 C C . GLY A 1 101 ? 1.582 21.859 0.572 1 96.88 101 GLY A C 1
ATOM 795 O O . GLY A 1 101 ? 0.811 21.391 -0.274 1 96.88 101 GLY A O 1
ATOM 796 N N . ALA A 1 102 ? 2.254 23.016 0.433 1 97.06 102 ALA A N 1
ATOM 797 C CA . ALA A 1 102 ? 2.18 23.75 -0.832 1 97.06 102 ALA A CA 1
ATOM 798 C C . ALA A 1 102 ? 2.707 22.891 -1.984 1 97.06 102 ALA A C 1
ATOM 800 O O . ALA A 1 102 ? 2.107 22.859 -3.062 1 97.06 102 ALA A O 1
ATOM 801 N N . TRP A 1 103 ? 3.777 22.203 -1.771 1 98.06 103 TRP A N 1
ATOM 802 C CA . TRP A 1 103 ? 4.359 21.344 -2.791 1 98.06 103 TRP A CA 1
ATOM 803 C C . TRP A 1 103 ? 3.412 20.203 -3.137 1 98.06 103 TRP A C 1
ATOM 805 O O . TRP A 1 103 ? 3.23 19.875 -4.312 1 98.06 103 TRP A O 1
ATOM 815 N N . LEU A 1 104 ? 2.807 19.625 -2.127 1 98.25 104 LEU A N 1
ATOM 816 C CA . LEU A 1 104 ? 1.889 18.516 -2.318 1 98.25 104 LEU A CA 1
ATOM 817 C C . LEU A 1 104 ? 0.677 18.938 -3.139 1 98.25 104 LEU A C 1
ATOM 819 O O . LEU A 1 104 ? -0.001 18.109 -3.736 1 98.25 104 LEU A O 1
ATOM 823 N N . ASP A 1 105 ? 0.437 20.219 -3.154 1 97.38 105 ASP A N 1
ATOM 824 C CA . ASP A 1 105 ? -0.735 20.75 -3.84 1 97.38 105 ASP A CA 1
ATOM 825 C C . ASP A 1 105 ? -0.349 21.375 -5.176 1 97.38 105 ASP A C 1
ATOM 827 O O . ASP A 1 105 ? -1.112 22.172 -5.738 1 97.38 105 ASP A O 1
ATOM 831 N N . THR A 1 106 ? 0.839 21.094 -5.695 1 97.94 106 THR A N 1
ATOM 832 C CA . THR A 1 106 ? 1.353 21.641 -6.945 1 97.94 106 THR A CA 1
ATOM 833 C C . THR A 1 106 ? 1.583 20.531 -7.969 1 97.94 106 THR A C 1
ATOM 835 O O . THR A 1 106 ? 2.184 19.5 -7.656 1 97.94 106 THR A O 1
ATOM 838 N N . PRO A 1 107 ? 1.112 20.781 -9.25 1 98.06 107 PRO A N 1
ATOM 839 C CA . PRO A 1 107 ? 1.422 19.766 -10.273 1 98.06 107 PRO A CA 1
ATOM 840 C C . PRO A 1 107 ? 2.924 19.578 -10.469 1 98.06 107 PRO A C 1
ATOM 842 O O . PRO A 1 107 ? 3.688 20.547 -10.438 1 98.06 107 PRO A O 1
ATOM 845 N N . ILE A 1 108 ? 3.297 18.312 -10.641 1 96.5 108 ILE A N 1
ATOM 846 C CA . ILE A 1 108 ? 4.699 17.922 -10.758 1 96.5 108 ILE A CA 1
ATOM 847 C C . ILE A 1 108 ? 4.898 17.109 -12.031 1 96.5 108 ILE A C 1
ATOM 849 O O . ILE A 1 108 ? 4.219 16.094 -12.242 1 96.5 108 ILE A O 1
ATOM 853 N N . PRO A 1 109 ? 5.824 17.484 -12.922 1 96.44 109 PRO A N 1
ATOM 854 C CA . PRO A 1 109 ? 6.07 16.719 -14.148 1 96.44 109 PRO A CA 1
ATOM 855 C C . PRO A 1 109 ? 6.406 15.258 -13.875 1 96.44 109 PRO A C 1
ATOM 857 O O . PRO A 1 109 ? 5.953 14.375 -14.602 1 96.44 109 PRO A O 1
ATOM 860 N N . ALA A 1 110 ? 7.105 14.969 -12.812 1 96.31 110 ALA A N 1
ATOM 861 C CA . ALA A 1 110 ? 7.555 13.617 -12.484 1 96.31 110 ALA A CA 1
ATOM 862 C C . ALA A 1 110 ? 6.371 12.719 -12.133 1 96.31 110 ALA A C 1
ATOM 864 O O . ALA A 1 110 ? 6.512 11.492 -12.07 1 96.31 110 ALA A O 1
ATOM 865 N N . LEU A 1 111 ? 5.203 13.273 -11.906 1 97.62 111 LEU A N 1
ATOM 866 C CA . LEU A 1 111 ? 3.979 12.531 -11.633 1 97.62 111 LEU A CA 1
ATOM 867 C C . LEU A 1 111 ? 2.992 12.656 -12.789 1 97.62 111 LEU A C 1
ATOM 869 O O . LEU A 1 111 ? 1.782 12.75 -12.57 1 97.62 111 LEU A O 1
ATOM 873 N N . ALA A 1 112 ? 3.531 12.75 -13.961 1 95.69 112 ALA A N 1
ATOM 874 C CA . ALA A 1 112 ? 2.744 12.883 -15.188 1 95.69 112 ALA A CA 1
ATOM 875 C C . ALA A 1 112 ? 1.871 14.133 -15.141 1 95.69 112 ALA A C 1
ATOM 877 O O . ALA A 1 112 ? 0.75 14.133 -15.656 1 95.69 112 ALA A O 1
ATOM 878 N N . GLY A 1 113 ? 2.271 15.102 -14.336 1 97.06 113 GLY A N 1
ATOM 879 C CA . GLY A 1 113 ? 1.608 16.391 -14.312 1 97.06 113 GLY A CA 1
ATOM 880 C C . GLY A 1 113 ? 0.524 16.484 -13.25 1 97.06 113 GLY A C 1
ATOM 881 O O . GLY A 1 113 ? -0.159 17.5 -13.141 1 97.06 113 GLY A O 1
ATOM 882 N N . GLU A 1 114 ? 0.386 15.523 -12.438 1 97.19 114 GLU A N 1
ATOM 883 C CA . GLU A 1 114 ? -0.576 15.562 -11.344 1 97.19 114 GLU A CA 1
ATOM 884 C C . GLU A 1 114 ? 0.013 16.25 -10.117 1 97.19 114 GLU A C 1
ATOM 886 O O . GLU A 1 114 ? 1.233 16.328 -9.969 1 97.19 114 GLU A O 1
ATOM 891 N N . ARG A 1 115 ? -0.887 16.812 -9.305 1 98.38 115 ARG A N 1
ATOM 892 C CA . ARG A 1 115 ? -0.44 17.141 -7.953 1 98.38 115 ARG A CA 1
ATOM 893 C C . ARG A 1 115 ? -0.206 15.875 -7.133 1 98.38 115 ARG A C 1
ATOM 895 O O . ARG A 1 115 ? -0.956 14.906 -7.254 1 98.38 115 ARG A O 1
ATOM 902 N N . PRO A 1 116 ? 0.78 15.906 -6.258 1 98.62 116 PRO A N 1
ATOM 903 C CA . PRO A 1 116 ? 0.967 14.758 -5.367 1 98.62 116 PRO A CA 1
ATOM 904 C C . PRO A 1 116 ? -0.317 14.359 -4.648 1 98.62 116 PRO A C 1
ATOM 906 O O . PRO A 1 116 ? -0.662 13.172 -4.605 1 98.62 116 PRO A O 1
ATOM 909 N N . LEU A 1 117 ? -1.116 15.281 -4.137 1 98.38 117 LEU A N 1
ATOM 910 C CA . LEU A 1 117 ? -2.316 14.992 -3.361 1 98.38 117 LEU A CA 1
ATOM 911 C C . LEU A 1 117 ? -3.35 14.258 -4.211 1 98.38 117 LEU A C 1
ATOM 913 O O . LEU A 1 117 ? -4.207 13.547 -3.68 1 98.38 117 LEU A O 1
ATOM 917 N N . ASP A 1 118 ? -3.262 14.359 -5.523 1 97.69 118 ASP A N 1
ATOM 918 C CA . ASP A 1 118 ? -4.254 13.766 -6.414 1 97.69 118 ASP A CA 1
ATOM 919 C C . ASP A 1 118 ? -4.023 12.258 -6.57 1 97.69 118 ASP A C 1
ATOM 921 O O . ASP A 1 118 ? -4.891 11.547 -7.074 1 97.69 118 ASP A O 1
ATOM 925 N N . VAL A 1 119 ? -2.881 11.797 -6.164 1 98.12 119 VAL A N 1
ATOM 926 C CA . VAL A 1 119 ? -2.631 10.367 -6.316 1 98.12 119 VAL A CA 1
ATOM 927 C C . VAL A 1 119 ? -2.551 9.703 -4.941 1 98.12 119 VAL A C 1
ATOM 929 O O . VAL A 1 119 ? -2.297 8.5 -4.836 1 98.12 119 VAL A O 1
ATOM 932 N N . PHE A 1 120 ? -2.877 10.406 -3.857 1 98.38 120 PHE A N 1
ATOM 933 C CA . PHE A 1 120 ? -2.795 9.906 -2.488 1 98.38 120 PHE A CA 1
ATOM 934 C C . PHE A 1 120 ? -3.842 8.828 -2.242 1 98.38 120 PHE A C 1
ATOM 936 O O . PHE A 1 120 ? -3.742 8.07 -1.273 1 98.38 120 PHE A O 1
ATOM 943 N N . ASP A 1 121 ? -4.855 8.703 -3.072 1 97.88 121 ASP A N 1
ATOM 944 C CA . ASP A 1 121 ? -5.984 7.812 -2.818 1 97.88 121 ASP A CA 1
ATOM 945 C C . ASP A 1 121 ? -5.598 6.352 -3.049 1 97.88 121 ASP A C 1
ATOM 947 O O . ASP A 1 121 ? -6.352 5.441 -2.695 1 97.88 121 ASP A O 1
ATOM 951 N N . THR A 1 122 ? -4.391 6.109 -3.605 1 98.44 122 THR A N 1
ATOM 952 C CA . THR A 1 122 ? -3.889 4.754 -3.781 1 98.44 122 THR A CA 1
ATOM 953 C C . THR A 1 122 ? -2.531 4.586 -3.105 1 98.44 122 THR A C 1
ATOM 955 O O . THR A 1 122 ? -1.784 5.555 -2.955 1 98.44 122 THR A O 1
ATOM 958 N N . PHE A 1 123 ? -2.232 3.418 -2.686 1 98.5 123 PHE A N 1
ATOM 959 C CA . PHE A 1 123 ? -0.915 3.127 -2.137 1 98.5 123 PHE A CA 1
ATOM 960 C C . PHE A 1 123 ? 0.168 3.336 -3.189 1 98.5 123 PHE A C 1
ATOM 962 O O . PHE A 1 123 ? 1.218 3.916 -2.9 1 98.5 123 PHE A O 1
ATOM 969 N N . GLU A 1 124 ? -0.094 2.91 -4.391 1 98.44 124 GLU A N 1
ATOM 970 C CA . GLU A 1 124 ? 0.85 3.131 -5.484 1 98.44 124 GLU A CA 1
ATOM 971 C C . GLU A 1 124 ? 1.138 4.617 -5.672 1 98.44 124 GLU A C 1
ATOM 973 O O . GLU A 1 124 ? 2.283 5.008 -5.902 1 98.44 124 GLU A O 1
ATOM 978 N N . GLY A 1 125 ? 0.071 5.391 -5.664 1 98.62 125 GLY A N 1
ATOM 979 C CA . GLY A 1 125 ? 0.264 6.828 -5.777 1 98.62 125 GLY A CA 1
ATOM 980 C C . GLY A 1 125 ? 1.17 7.395 -4.703 1 98.62 125 GLY A C 1
ATOM 981 O O . GLY A 1 125 ? 2.061 8.195 -4.992 1 98.62 125 GLY A O 1
ATOM 982 N N . ARG A 1 126 ? 0.956 6.977 -3.482 1 98.75 126 ARG A N 1
ATOM 983 C CA . ARG A 1 126 ? 1.781 7.457 -2.379 1 98.75 126 ARG A CA 1
ATOM 984 C C . ARG A 1 126 ? 3.221 6.969 -2.52 1 98.75 126 ARG A C 1
ATOM 986 O O . ARG A 1 126 ? 4.16 7.711 -2.227 1 98.75 126 ARG A O 1
ATOM 993 N N . GLN A 1 127 ? 3.416 5.754 -3.002 1 98.19 127 GLN A N 1
ATOM 994 C CA . GLN A 1 127 ? 4.766 5.266 -3.268 1 98.19 127 GLN A CA 1
ATOM 995 C C . GLN A 1 127 ? 5.438 6.078 -4.371 1 98.19 127 GLN A C 1
ATOM 997 O O . GLN A 1 127 ? 6.641 6.348 -4.309 1 98.19 127 GLN A O 1
ATOM 1002 N N . TRP A 1 128 ? 4.672 6.438 -5.387 1 98.19 128 TRP A N 1
ATOM 1003 C CA . TRP A 1 128 ? 5.172 7.266 -6.477 1 98.19 128 TRP A CA 1
ATOM 1004 C C . TRP A 1 128 ? 5.645 8.617 -5.961 1 98.19 128 TRP A C 1
ATOM 1006 O O . TRP A 1 128 ? 6.75 9.062 -6.281 1 98.19 128 TRP A O 1
ATOM 1016 N N . VAL A 1 129 ? 4.891 9.234 -5.133 1 98.69 129 VAL A N 1
ATOM 1017 C CA . VAL A 1 129 ? 5.242 10.516 -4.52 1 98.69 129 VAL A CA 1
ATOM 1018 C C . VAL A 1 129 ? 6.492 10.344 -3.66 1 98.69 129 VAL A C 1
ATOM 1020 O O . VAL A 1 129 ? 7.387 11.195 -3.682 1 98.69 129 VAL A O 1
ATOM 1023 N N . ARG A 1 130 ? 6.559 9.25 -2.883 1 98.31 130 ARG A N 1
ATOM 1024 C CA . ARG A 1 130 ? 7.723 8.977 -2.041 1 98.31 130 ARG A CA 1
ATOM 1025 C C . ARG A 1 130 ? 8.992 8.883 -2.879 1 98.31 130 ARG A C 1
ATOM 1027 O O . ARG A 1 130 ? 10.047 9.391 -2.473 1 98.31 130 ARG A O 1
ATOM 1034 N N . GLU A 1 131 ? 8.875 8.258 -4.004 1 97.06 131 GLU A N 1
ATOM 1035 C CA . GLU A 1 131 ? 10.023 8.133 -4.898 1 97.06 131 GLU A CA 1
ATOM 1036 C C . GLU A 1 131 ? 10.477 9.5 -5.406 1 97.06 131 GLU A C 1
ATOM 1038 O O . GLU A 1 131 ? 11.672 9.766 -5.5 1 97.06 131 GLU A O 1
ATOM 1043 N N . VAL A 1 132 ? 9.539 10.328 -5.797 1 97.5 132 VAL A N 1
ATOM 1044 C CA . VAL A 1 132 ? 9.859 11.672 -6.262 1 97.5 132 VAL A CA 1
ATOM 1045 C C . VAL A 1 132 ? 10.547 12.453 -5.145 1 97.5 132 VAL A C 1
ATOM 1047 O O . VAL A 1 132 ? 11.547 13.133 -5.375 1 97.5 132 VAL A O 1
ATOM 1050 N N . LEU A 1 133 ? 10.047 12.344 -3.883 1 97.75 133 LEU A N 1
ATOM 1051 C CA . LEU A 1 133 ? 10.633 13.016 -2.73 1 97.75 133 LEU A CA 1
ATOM 1052 C C . LEU A 1 133 ? 12.062 12.555 -2.502 1 97.75 133 LEU A C 1
ATOM 1054 O O . LEU A 1 133 ? 12.938 13.359 -2.17 1 97.75 133 LEU A O 1
ATOM 1058 N N . ARG A 1 134 ? 12.258 11.266 -2.633 1 96.56 134 ARG A N 1
ATOM 1059 C CA . ARG A 1 134 ? 13.602 10.719 -2.455 1 96.56 134 ARG A CA 1
ATOM 1060 C C . ARG A 1 134 ? 14.57 11.312 -3.477 1 96.56 134 ARG A C 1
ATOM 1062 O O . ARG A 1 134 ? 15.711 11.625 -3.145 1 96.56 134 ARG A O 1
ATOM 1069 N N . LYS A 1 135 ? 14.141 11.414 -4.723 1 95.75 135 LYS A N 1
ATOM 1070 C CA . LYS A 1 135 ? 14.969 11.992 -5.777 1 95.75 135 LYS A CA 1
ATOM 1071 C C . LYS A 1 135 ? 15.289 13.453 -5.48 1 95.75 135 LYS A C 1
ATOM 1073 O O . LYS A 1 135 ? 16.406 13.914 -5.742 1 95.75 135 LYS A O 1
ATOM 1078 N N . ILE A 1 136 ? 14.328 14.164 -4.984 1 94.5 136 ILE A N 1
ATOM 1079 C CA . ILE A 1 136 ? 14.531 15.555 -4.605 1 94.5 136 ILE A CA 1
ATOM 1080 C C . ILE A 1 136 ? 15.555 15.641 -3.473 1 94.5 136 ILE A C 1
ATOM 1082 O O . ILE A 1 136 ? 16.469 16.453 -3.518 1 94.5 136 ILE A O 1
ATOM 1086 N N . GLU A 1 137 ? 15.383 14.805 -2.467 1 93.69 137 GLU A N 1
ATOM 1087 C CA . GLU A 1 137 ? 16.234 14.805 -1.287 1 93.69 137 GLU A CA 1
ATOM 1088 C C . GLU A 1 137 ? 17.688 14.477 -1.654 1 93.69 137 GLU A C 1
ATOM 1090 O O . GLU A 1 137 ? 18.625 15.086 -1.126 1 93.69 137 GLU A O 1
ATOM 1095 N N . PHE A 1 138 ? 17.922 13.547 -2.584 1 91.81 138 PHE A N 1
ATOM 1096 C CA . PHE A 1 138 ? 19.281 13.078 -2.885 1 91.81 138 PHE A CA 1
ATOM 1097 C C . PHE A 1 138 ? 19.781 13.703 -4.176 1 91.81 138 PHE A C 1
ATOM 1099 O O . PHE A 1 138 ? 20.891 13.414 -4.617 1 91.81 138 PHE A O 1
ATOM 1106 N N . GLY A 1 139 ? 19.141 14.766 -4.715 1 83.19 139 GLY A N 1
ATOM 1107 C CA . GLY A 1 139 ? 19.578 15.492 -5.891 1 83.19 139 GLY A CA 1
ATOM 1108 C C . GLY A 1 139 ? 19.641 14.633 -7.141 1 83.19 139 GLY A C 1
ATOM 1109 O O . GLY A 1 139 ? 20.531 14.797 -7.973 1 83.19 139 GLY A O 1
ATOM 1110 N N . GLU A 1 140 ? 18.953 13.57 -7.285 1 66.81 140 GLU A N 1
ATOM 1111 C CA . GLU A 1 140 ? 18.953 12.672 -8.438 1 66.81 140 GLU A CA 1
ATOM 1112 C C . GLU A 1 140 ? 18.031 13.188 -9.539 1 66.81 140 GLU A C 1
ATOM 1114 O O . GLU A 1 140 ? 17.469 12.398 -10.305 1 66.81 140 GLU A O 1
ATOM 1119 N N . PHE A 1 141 ? 17.922 14.5 -9.883 1 58.34 141 PHE A N 1
ATOM 1120 C CA . PHE A 1 141 ? 17.094 15 -10.984 1 58.34 141 PHE A CA 1
ATOM 1121 C C . PHE A 1 141 ? 17.719 14.648 -12.328 1 58.34 141 PHE A C 1
ATOM 1123 O O . PHE A 1 141 ? 18.875 15.016 -12.594 1 58.34 141 PHE A O 1
ATOM 1130 N N . SER A 1 142 ? 18.047 13.453 -12.672 1 40.22 142 SER A N 1
ATOM 1131 C CA . SER A 1 142 ? 18.609 13.516 -14.016 1 40.22 142 SER A CA 1
ATOM 1132 C C . SER A 1 142 ? 17.516 13.672 -15.062 1 40.22 142 SER A C 1
ATOM 1134 O O . SER A 1 142 ? 16.375 13.25 -14.852 1 40.22 142 SER A O 1
ATOM 1136 N N . MET B 1 1 ? 17.688 -30.062 -20.844 1 34.69 1 MET B N 1
ATOM 1137 C CA . MET B 1 1 ? 16.297 -29.766 -20.5 1 34.69 1 MET B CA 1
ATOM 1138 C C . MET B 1 1 ? 16.016 -28.281 -20.641 1 34.69 1 MET B C 1
ATOM 1140 O O . MET B 1 1 ? 16.672 -27.453 -20.016 1 34.69 1 MET B O 1
ATOM 1144 N N . GLY B 1 2 ? 15.648 -27.859 -21.75 1 40.09 2 GLY B N 1
ATOM 1145 C CA . GLY B 1 2 ? 15.492 -26.484 -22.188 1 40.09 2 GLY B CA 1
ATOM 1146 C C . GLY B 1 2 ? 14.828 -25.594 -21.156 1 40.09 2 GLY B C 1
ATOM 1147 O O . GLY B 1 2 ? 14.023 -26.062 -20.344 1 40.09 2 GLY B O 1
ATOM 1148 N N . ALA B 1 3 ? 15.469 -24.578 -20.625 1 47.5 3 ALA B N 1
ATOM 1149 C CA . ALA B 1 3 ? 14.852 -23.609 -19.734 1 47.5 3 ALA B CA 1
ATOM 1150 C C . ALA B 1 3 ? 13.391 -23.375 -20.094 1 47.5 3 ALA B C 1
ATOM 1152 O O . ALA B 1 3 ? 13.102 -22.812 -21.156 1 47.5 3 ALA B O 1
ATOM 1153 N N . SER B 1 4 ? 12.359 -24.281 -19.953 1 47.78 4 SER B N 1
ATOM 1154 C CA . SER B 1 4 ? 10.969 -24.078 -20.328 1 47.78 4 SER B CA 1
ATOM 1155 C C . SER B 1 4 ? 10.523 -22.656 -20.016 1 47.78 4 SER B C 1
ATOM 1157 O O . SER B 1 4 ? 10.664 -22.188 -18.875 1 47.78 4 SER B O 1
ATOM 1159 N N . ASN B 1 5 ? 10.695 -21.719 -20.875 1 51.84 5 ASN B N 1
ATOM 1160 C CA . ASN B 1 5 ? 10.266 -20.312 -20.844 1 51.84 5 ASN B CA 1
ATOM 1161 C C . ASN B 1 5 ? 8.859 -20.188 -20.266 1 51.84 5 ASN B C 1
ATOM 1163 O O . ASN B 1 5 ? 7.875 -20.125 -21 1 51.84 5 ASN B O 1
ATOM 1167 N N . ALA B 1 6 ? 8.625 -20.844 -19.062 1 62.47 6 ALA B N 1
ATOM 1168 C CA . ALA B 1 6 ? 7.301 -20.859 -18.453 1 62.47 6 ALA B CA 1
ATOM 1169 C C . ALA B 1 6 ? 6.699 -19.453 -18.422 1 62.47 6 ALA B C 1
ATOM 1171 O O . ALA B 1 6 ? 7.391 -18.484 -18.109 1 62.47 6 ALA B O 1
ATOM 1172 N N . GLN B 1 7 ? 5.57 -19.344 -19.062 1 77.06 7 GLN B N 1
ATOM 1173 C CA . GLN B 1 7 ? 4.781 -18.125 -19.047 1 77.06 7 GLN B CA 1
ATOM 1174 C C . GLN B 1 7 ? 4.594 -17.609 -17.609 1 77.06 7 GLN B C 1
ATOM 1176 O O . GLN B 1 7 ? 4.227 -18.375 -16.719 1 77.06 7 GLN B O 1
ATOM 1181 N N . ALA B 1 8 ? 5.012 -16.422 -17.438 1 88 8 ALA B N 1
ATOM 1182 C CA . ALA B 1 8 ? 4.75 -15.812 -16.141 1 88 8 ALA B CA 1
ATOM 1183 C C . ALA B 1 8 ? 3.275 -15.945 -15.758 1 88 8 ALA B C 1
ATOM 1185 O O . ALA B 1 8 ? 2.395 -15.805 -16.609 1 88 8 ALA B O 1
ATOM 1186 N N . PHE B 1 9 ? 3.057 -16.422 -14.539 1 92.25 9 PHE B N 1
ATOM 1187 C CA . PHE B 1 9 ? 1.686 -16.703 -14.117 1 92.25 9 PHE B CA 1
ATOM 1188 C C . PHE B 1 9 ? 0.792 -15.492 -14.383 1 92.25 9 PHE B C 1
ATOM 1190 O O . PHE B 1 9 ? -0.387 -15.641 -14.703 1 92.25 9 PHE B O 1
ATOM 1197 N N . LEU B 1 10 ? 1.365 -14.258 -14.258 1 94.75 10 LEU B N 1
ATOM 1198 C CA . LEU B 1 10 ? 0.559 -13.062 -14.453 1 94.75 10 LEU B CA 1
ATOM 1199 C C . LEU B 1 10 ? -0.045 -13.039 -15.852 1 94.75 10 LEU B C 1
ATOM 1201 O O . LEU B 1 10 ? -1.135 -12.492 -16.062 1 94.75 10 LEU B O 1
ATOM 1205 N N . ASP B 1 11 ? 0.63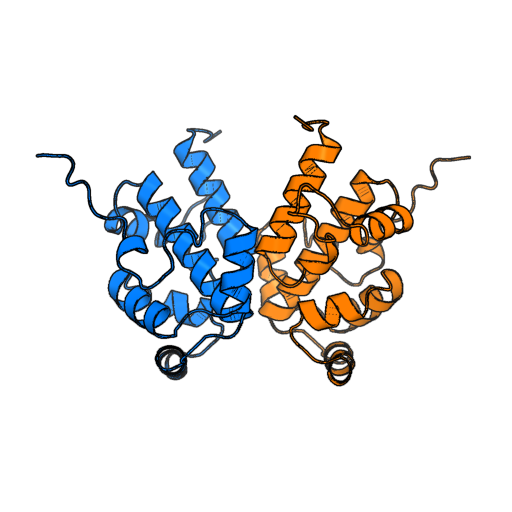7 -13.609 -16.781 1 93.31 11 ASP B N 1
ATOM 1206 C CA . ASP B 1 11 ? 0.192 -13.625 -18.172 1 93.31 11 ASP B CA 1
ATOM 1207 C C . ASP B 1 11 ? -1.07 -14.469 -18.328 1 93.31 11 ASP B C 1
ATOM 1209 O O . ASP B 1 11 ? -1.759 -14.383 -19.359 1 93.31 11 ASP B O 1
ATOM 1213 N N . GLN B 1 12 ? -1.361 -15.273 -17.391 1 94.56 12 GLN B N 1
ATOM 1214 C CA . GLN B 1 12 ? -2.521 -16.156 -17.438 1 94.56 12 GLN B CA 1
ATOM 1215 C C . GLN B 1 12 ? -3.76 -15.469 -16.875 1 94.56 12 GLN B C 1
ATOM 1217 O O . GLN B 1 12 ? -4.871 -15.984 -16.984 1 94.56 12 GLN B O 1
ATOM 1222 N N . LEU B 1 13 ? -3.605 -14.328 -16.266 1 97 13 LEU B N 1
ATOM 1223 C CA . LEU B 1 13 ? -4.711 -13.617 -15.633 1 97 13 LEU B CA 1
ATOM 1224 C C . LEU B 1 13 ? -5.238 -12.508 -16.547 1 97 13 LEU B C 1
ATOM 1226 O O . LEU B 1 13 ? -4.488 -11.953 -17.344 1 97 13 LEU B O 1
ATOM 1230 N N . PRO B 1 14 ? -6.512 -12.25 -16.469 1 96.06 14 PRO B N 1
ATOM 1231 C CA . PRO B 1 14 ? -7.09 -11.18 -17.281 1 96.06 14 PRO B CA 1
ATOM 1232 C C . PRO B 1 14 ? -6.77 -9.789 -16.75 1 96.06 14 PRO B C 1
ATOM 1234 O O . PRO B 1 14 ? -7.68 -9.031 -16.406 1 96.06 14 PRO B O 1
ATOM 1237 N N . ILE B 1 15 ? -5.543 -9.469 -16.688 1 96.25 15 ILE B N 1
ATOM 1238 C CA . ILE B 1 15 ? -5.004 -8.172 -16.297 1 96.25 15 ILE B CA 1
ATOM 1239 C C . ILE B 1 15 ? -4.312 -7.527 -17.5 1 96.25 15 ILE B C 1
ATOM 1241 O O . ILE B 1 15 ? -3.588 -8.195 -18.234 1 96.25 15 ILE B O 1
ATOM 1245 N N . PRO B 1 16 ? -4.543 -6.324 -17.703 1 93.69 16 PRO B N 1
ATOM 1246 C CA . PRO B 1 16 ? -3.91 -5.688 -18.859 1 93.69 16 PRO B CA 1
ATOM 1247 C C . PRO B 1 16 ? -2.389 -5.832 -18.844 1 93.69 16 PRO B C 1
ATOM 1249 O O . PRO B 1 16 ? -1.763 -5.773 -17.797 1 93.69 16 PRO B O 1
ATOM 1252 N N . GLU B 1 17 ? -1.714 -6.105 -19.906 1 84.31 17 GLU B N 1
ATOM 1253 C CA . GLU B 1 17 ? -0.287 -6.375 -20.062 1 84.31 17 GLU B CA 1
ATOM 1254 C C . GLU B 1 17 ? 0.552 -5.262 -19.438 1 84.31 17 GLU B C 1
ATOM 1256 O O . GLU B 1 17 ? 1.581 -5.523 -18.812 1 84.31 17 GLU B O 1
ATOM 1261 N N . ARG B 1 18 ? 0.079 -3.957 -19.578 1 86.44 18 ARG B N 1
ATOM 1262 C CA . ARG B 1 18 ? 0.885 -2.82 -19.141 1 86.44 18 ARG B CA 1
ATOM 1263 C C . ARG B 1 18 ? 0.405 -2.291 -17.797 1 86.44 18 ARG B C 1
ATOM 1265 O O . ARG B 1 18 ? 0.724 -1.162 -17.422 1 86.44 18 ARG B O 1
ATOM 1272 N N . ALA B 1 19 ? -0.224 -3.258 -17.094 1 91.19 19 ALA B N 1
ATOM 1273 C CA . ALA B 1 19 ? -0.805 -2.812 -15.836 1 91.19 19 ALA B CA 1
ATOM 1274 C C . ALA B 1 19 ? 0.283 -2.418 -14.836 1 91.19 19 ALA B C 1
ATOM 1276 O O . ALA B 1 19 ? 0.094 -1.504 -14.031 1 91.19 19 ALA B O 1
ATOM 1277 N N . PHE B 1 20 ? 1.45 -3.037 -15.008 1 93.44 20 PHE B N 1
ATOM 1278 C CA . PHE B 1 20 ? 2.488 -2.844 -14.008 1 93.44 20 PHE B CA 1
ATOM 1279 C C . PHE B 1 20 ? 3.664 -2.064 -14.586 1 93.44 20 PHE B C 1
ATOM 1281 O O . PHE B 1 20 ? 4.727 -1.983 -13.961 1 93.44 20 PHE B O 1
ATOM 1288 N N . SER B 1 21 ? 3.521 -1.487 -15.82 1 91.38 21 SER B N 1
ATOM 1289 C CA . SER B 1 21 ? 4.641 -0.878 -16.531 1 91.38 21 SER B CA 1
ATOM 1290 C C . SER B 1 21 ? 4.926 0.526 -16.016 1 91.38 21 SER B C 1
ATOM 1292 O O . SER B 1 21 ? 6.066 0.992 -16.062 1 91.38 21 SER B O 1
ATOM 1294 N N . ASP B 1 22 ? 3.828 1.225 -15.609 1 94.31 22 ASP B N 1
ATOM 1295 C CA . ASP B 1 22 ? 4.07 2.525 -14.992 1 94.31 22 ASP B CA 1
ATOM 1296 C C . ASP B 1 22 ? 3.008 2.842 -13.938 1 94.31 22 ASP B C 1
ATOM 1298 O O . ASP B 1 22 ? 1.883 2.346 -14.023 1 94.31 22 ASP B O 1
ATOM 1302 N N . PRO B 1 23 ? 3.385 3.678 -13.07 1 96.75 23 PRO B N 1
ATOM 1303 C CA . PRO B 1 23 ? 2.504 3.961 -11.938 1 96.75 23 PRO B CA 1
ATOM 1304 C C . PRO B 1 23 ? 1.171 4.574 -12.367 1 96.75 23 PRO B C 1
ATOM 1306 O O . PRO B 1 23 ? 0.131 4.273 -11.773 1 96.75 23 PRO B O 1
ATOM 1309 N N . ALA B 1 24 ? 1.151 5.406 -13.445 1 96.19 24 ALA B N 1
ATOM 1310 C CA . ALA B 1 24 ? -0.08 6.059 -13.883 1 96.19 24 ALA B CA 1
ATOM 1311 C C . ALA B 1 24 ? -1.093 5.035 -14.391 1 96.19 24 ALA B C 1
ATOM 1313 O O . ALA B 1 24 ? -2.271 5.09 -14.031 1 96.19 24 ALA B O 1
ATOM 1314 N N . ASP B 1 25 ? -0.632 4.117 -15.188 1 95.94 25 ASP B N 1
ATOM 1315 C CA . ASP B 1 25 ? -1.509 3.068 -15.695 1 95.94 25 ASP B CA 1
ATOM 1316 C C . ASP B 1 25 ? -2.004 2.168 -14.57 1 95.94 25 ASP B C 1
ATOM 1318 O O . ASP B 1 25 ? -3.168 1.76 -14.555 1 95.94 25 ASP B O 1
ATOM 1322 N N . TYR B 1 26 ? -1.124 1.864 -13.672 1 98.06 26 TYR B N 1
ATOM 1323 C CA . TYR B 1 26 ? -1.495 1.049 -12.516 1 98.06 26 TYR B CA 1
ATOM 1324 C C . TYR B 1 26 ? -2.59 1.726 -11.703 1 98.06 26 TYR B C 1
ATOM 1326 O O . TYR B 1 26 ? -3.592 1.096 -11.352 1 98.06 26 TYR B O 1
ATOM 1334 N N . ILE B 1 27 ? -2.418 3 -11.445 1 98.19 27 ILE B N 1
ATOM 1335 C CA . ILE B 1 27 ? -3.369 3.758 -10.641 1 98.19 27 ILE B CA 1
ATOM 1336 C C . ILE B 1 27 ? -4.715 3.828 -11.359 1 98.19 27 ILE B C 1
ATOM 1338 O O . ILE B 1 27 ? -5.766 3.656 -10.742 1 98.19 27 ILE B O 1
ATOM 1342 N N . ARG B 1 28 ? -4.684 4.055 -12.625 1 97.19 28 ARG B N 1
ATOM 1343 C CA . ARG B 1 28 ? -5.918 4.086 -13.398 1 97.19 28 ARG B CA 1
ATOM 1344 C C . ARG B 1 28 ? -6.66 2.754 -13.305 1 97.19 28 ARG B C 1
ATOM 1346 O O . ARG B 1 28 ? -7.879 2.729 -13.125 1 97.19 28 ARG B O 1
ATOM 1353 N N . LEU B 1 29 ? -5.898 1.668 -13.445 1 98.06 29 LEU B N 1
ATOM 1354 C CA . LEU B 1 29 ? -6.496 0.34 -13.359 1 98.06 29 LEU B CA 1
ATOM 1355 C C . LEU B 1 29 ? -7.113 0.107 -11.984 1 98.06 29 LEU B C 1
ATOM 1357 O O . LEU B 1 29 ? -8.219 -0.427 -11.883 1 98.06 29 LEU B O 1
ATOM 1361 N N . VAL B 1 30 ? -6.406 0.486 -10.938 1 98.38 30 VAL B N 1
ATOM 1362 C CA . VAL B 1 30 ? -6.883 0.353 -9.57 1 98.38 30 VAL B CA 1
ATOM 1363 C C . VAL B 1 30 ? -8.195 1.11 -9.406 1 98.38 30 VAL B C 1
ATOM 1365 O O . VAL B 1 30 ? -9.164 0.576 -8.852 1 98.38 30 VAL B O 1
ATOM 1368 N N . ARG B 1 31 ? -8.25 2.332 -9.93 1 97.81 31 ARG B N 1
ATOM 1369 C CA . ARG B 1 31 ? -9.422 3.184 -9.781 1 97.81 31 ARG B CA 1
ATOM 1370 C C . ARG B 1 31 ? -10.602 2.639 -10.578 1 97.81 31 ARG B C 1
ATOM 1372 O O . ARG B 1 31 ? -11.75 2.738 -10.141 1 97.81 31 ARG B O 1
ATOM 1379 N N . THR B 1 32 ? -10.305 2.092 -11.711 1 97.12 32 THR B N 1
ATOM 1380 C CA . THR B 1 32 ? -11.344 1.505 -12.555 1 97.12 32 THR B CA 1
ATOM 1381 C C . THR B 1 32 ? -11.859 0.203 -11.945 1 97.12 32 THR B C 1
ATOM 1383 O O . THR B 1 32 ? -13.047 -0.098 -12.023 1 97.12 32 THR B O 1
ATOM 1386 N N . GLY B 1 33 ? -10.906 -0.519 -11.344 1 98.25 33 GLY B N 1
ATOM 1387 C CA . GLY B 1 33 ? -11.234 -1.811 -10.766 1 98.25 33 GLY B CA 1
ATOM 1388 C C . GLY B 1 33 ? -10.883 -2.979 -11.672 1 98.25 33 GLY B C 1
ATOM 1389 O O . GLY B 1 33 ? -10.945 -2.859 -12.898 1 98.25 33 GLY B O 1
ATOM 1390 N N . ILE B 1 34 ? -10.578 -4.051 -11.062 1 98.38 34 ILE B N 1
ATOM 1391 C CA . ILE B 1 34 ? -10.336 -5.262 -11.836 1 98.38 34 ILE B CA 1
ATOM 1392 C C . ILE B 1 34 ? -11.523 -6.211 -11.695 1 98.38 34 ILE B C 1
ATOM 1394 O O . ILE B 1 34 ? -12.242 -6.168 -10.688 1 98.38 34 ILE B O 1
ATOM 1398 N N . PRO B 1 35 ? -11.742 -7.074 -12.68 1 98.5 35 PRO B N 1
ATOM 1399 C CA . PRO B 1 35 ? -12.859 -8.016 -12.578 1 98.5 35 PRO B CA 1
ATOM 1400 C C . PRO B 1 35 ? -12.648 -9.062 -11.484 1 98.5 35 PRO B C 1
ATOM 1402 O O . PRO B 1 35 ? -11.516 -9.461 -11.219 1 98.5 35 PRO B O 1
ATOM 1405 N N . GLY B 1 36 ? -13.75 -9.516 -10.938 1 98.56 36 GLY B N 1
ATOM 1406 C CA . GLY B 1 36 ? -13.695 -10.57 -9.93 1 98.56 36 GLY B CA 1
ATOM 1407 C C . GLY B 1 36 ? -13.078 -11.852 -10.445 1 98.56 36 GLY B C 1
ATOM 1408 O O . GLY B 1 36 ? -12.5 -12.617 -9.672 1 98.56 36 GLY B O 1
ATOM 1409 N N . GLU B 1 37 ? -13.133 -12.031 -11.695 1 98.38 37 GLU B N 1
ATOM 1410 C CA . GLU B 1 37 ? -12.562 -13.211 -12.328 1 98.38 37 GLU B CA 1
ATOM 1411 C C . GLU B 1 37 ? -11.055 -13.297 -12.078 1 98.38 37 GLU B C 1
ATOM 1413 O O . GLU B 1 37 ? -10.492 -14.391 -12.016 1 98.38 37 GLU B O 1
ATOM 1418 N N . VAL B 1 38 ? -10.375 -12.18 -11.961 1 98.5 38 VAL B N 1
ATOM 1419 C CA . VAL B 1 38 ? -8.953 -12.156 -11.633 1 98.5 38 VAL B CA 1
ATOM 1420 C C . VAL B 1 38 ? -8.719 -12.859 -10.305 1 98.5 38 VAL B C 1
ATOM 1422 O O . VAL B 1 38 ? -7.809 -13.68 -10.18 1 98.5 38 VAL B O 1
ATOM 1425 N N . VAL B 1 39 ? -9.594 -12.578 -9.281 1 98.5 39 VAL B N 1
ATOM 1426 C CA . VAL B 1 39 ? -9.469 -13.195 -7.969 1 98.5 39 VAL B CA 1
ATOM 1427 C C . VAL B 1 39 ? -9.727 -14.703 -8.078 1 98.5 39 VAL B C 1
ATOM 1429 O O . VAL B 1 39 ? -8.953 -15.508 -7.562 1 98.5 39 VAL B O 1
ATOM 1432 N N . ARG B 1 40 ? -10.766 -15.031 -8.789 1 98.25 40 ARG B N 1
ATOM 1433 C CA . ARG B 1 40 ? -11.117 -16.438 -8.953 1 98.25 40 ARG B CA 1
ATOM 1434 C C . ARG B 1 40 ? -9.969 -17.219 -9.578 1 98.25 40 ARG B C 1
ATOM 1436 O O . ARG B 1 40 ? -9.555 -18.25 -9.055 1 98.25 40 ARG B O 1
ATOM 1443 N N . GLN B 1 41 ? -9.391 -16.75 -10.641 1 98.19 41 GLN B N 1
ATOM 1444 C CA . GLN B 1 41 ? -8.336 -17.438 -11.359 1 98.19 41 GLN B CA 1
ATOM 1445 C C . GLN B 1 41 ? -7.035 -17.438 -10.562 1 98.19 41 GLN B C 1
ATOM 1447 O O . GLN B 1 41 ? -6.281 -18.422 -10.586 1 98.19 41 GLN B O 1
ATOM 1452 N N . ALA B 1 42 ? -6.781 -16.344 -9.883 1 97.88 42 ALA B N 1
ATOM 1453 C CA . ALA B 1 42 ? -5.582 -16.281 -9.047 1 97.88 42 ALA B CA 1
ATOM 1454 C C . ALA B 1 42 ? -5.641 -17.328 -7.93 1 97.88 42 ALA B C 1
ATOM 1456 O O . ALA B 1 42 ? -4.645 -17.984 -7.645 1 97.88 42 ALA B O 1
ATOM 1457 N N . VAL B 1 43 ? -6.789 -17.375 -7.289 1 97.38 43 VAL B N 1
ATOM 1458 C CA . VAL B 1 43 ? -6.969 -18.359 -6.227 1 97.38 43 VAL B CA 1
ATOM 1459 C C . VAL B 1 43 ? -6.723 -19.766 -6.773 1 97.38 43 VAL B C 1
ATOM 1461 O O . VAL B 1 43 ? -6.055 -20.578 -6.133 1 97.38 43 VAL B O 1
ATOM 1464 N N . GLN B 1 44 ? -7.242 -20.062 -7.941 1 95.88 44 GLN B N 1
ATOM 1465 C CA . GLN B 1 44 ? -7.07 -21.359 -8.562 1 95.88 44 GLN B CA 1
ATOM 1466 C C . GLN B 1 44 ? -5.605 -21.625 -8.906 1 95.88 44 GLN B C 1
ATOM 1468 O O . GLN B 1 44 ? -5.094 -22.719 -8.695 1 95.88 44 GLN B O 1
ATOM 1473 N N . LEU B 1 45 ? -4.902 -20.625 -9.398 1 95.25 45 LEU B N 1
ATOM 1474 C CA . LEU B 1 45 ? -3.529 -20.75 -9.875 1 95.25 45 LEU B CA 1
ATOM 1475 C C . LEU B 1 45 ? -2.551 -20.828 -8.711 1 95.25 45 LEU B C 1
ATOM 1477 O O . LEU B 1 45 ? -1.611 -21.625 -8.734 1 95.25 45 LEU B O 1
ATOM 1481 N N . LEU B 1 46 ? -2.738 -20.016 -7.672 1 95.44 46 LEU B N 1
ATOM 1482 C CA . LEU B 1 46 ? -1.769 -19.875 -6.594 1 95.44 46 LEU B CA 1
ATOM 1483 C C . LEU B 1 46 ? -2.086 -20.828 -5.449 1 95.44 46 LEU B C 1
ATOM 1485 O O . LEU B 1 46 ? -1.201 -21.188 -4.668 1 95.44 46 LEU B O 1
ATOM 1489 N N . GLY B 1 47 ? -3.342 -21.188 -5.316 1 91 47 GLY B N 1
ATOM 1490 C CA . GLY B 1 47 ? -3.771 -22.156 -4.32 1 91 47 GLY B CA 1
ATOM 1491 C C . GLY B 1 47 ? -3.871 -21.578 -2.924 1 91 47 GLY B C 1
ATOM 1492 O O . GLY B 1 47 ? -4.207 -22.281 -1.971 1 91 47 GLY B O 1
ATOM 1493 N N . HIS B 1 48 ? -3.584 -20.391 -2.611 1 91.38 48 HIS B N 1
ATOM 1494 C CA . HIS B 1 48 ? -3.586 -19.75 -1.299 1 91.38 48 HIS B CA 1
ATOM 1495 C C . HIS B 1 48 ? -4.895 -19 -1.049 1 91.38 48 HIS B C 1
ATOM 1497 O O . HIS B 1 48 ? -4.895 -17.797 -0.848 1 91.38 48 HIS B O 1
ATOM 1503 N N . ARG B 1 49 ? -5.957 -19.766 -0.962 1 95.81 49 ARG B N 1
ATOM 1504 C CA . ARG B 1 49 ? -7.285 -19.172 -0.812 1 95.81 49 ARG B CA 1
ATOM 1505 C C . ARG B 1 49 ? -7.367 -18.328 0.45 1 95.81 49 ARG B C 1
ATOM 1507 O O . ARG B 1 49 ? -7.934 -17.234 0.429 1 95.81 49 ARG B O 1
ATOM 1514 N N . GLU B 1 50 ? -6.824 -18.844 1.532 1 96.44 50 GLU B N 1
ATOM 1515 C CA . GLU B 1 50 ? -6.895 -18.141 2.811 1 96.44 50 GLU B CA 1
ATOM 1516 C C . GLU B 1 50 ? -6.156 -16.812 2.754 1 96.44 50 GLU B C 1
ATOM 1518 O O . GLU B 1 50 ? -6.57 -15.836 3.387 1 96.44 50 GLU B O 1
ATOM 1523 N N . MET B 1 51 ? -5.098 -16.781 2.029 1 96.5 51 MET B N 1
ATOM 1524 C CA . MET B 1 51 ? -4.363 -15.531 1.863 1 96.5 51 MET B CA 1
ATOM 1525 C C . MET B 1 51 ? -5.258 -14.453 1.265 1 96.5 51 MET B C 1
ATOM 1527 O O . MET B 1 51 ? -5.258 -13.312 1.73 1 96.5 51 MET B O 1
ATOM 1531 N N . PHE B 1 52 ? -6.109 -14.82 0.273 1 97.88 52 PHE B N 1
ATOM 1532 C CA . PHE B 1 52 ? -6.996 -13.859 -0.367 1 97.88 52 PHE B CA 1
ATOM 1533 C C . PHE B 1 52 ? -8.109 -13.438 0.583 1 97.88 52 PHE B C 1
ATOM 1535 O O . PHE B 1 52 ? -8.562 -12.289 0.549 1 97.88 52 PHE B O 1
ATOM 1542 N N . VAL B 1 53 ? -8.547 -14.375 1.416 1 98.19 53 VAL B N 1
ATOM 1543 C CA . VAL B 1 53 ? -9.555 -14.055 2.418 1 98.19 53 VAL B CA 1
ATOM 1544 C C . VAL B 1 53 ? -9.031 -12.961 3.352 1 98.19 53 VAL B C 1
ATOM 1546 O O . VAL B 1 53 ? -9.719 -11.969 3.602 1 98.19 53 VAL B O 1
ATOM 1549 N N . ARG B 1 54 ? -7.816 -13.07 3.816 1 97.44 54 ARG B N 1
ATOM 1550 C CA . ARG B 1 54 ? -7.211 -12.086 4.707 1 97.44 54 ARG B CA 1
ATOM 1551 C C . ARG B 1 54 ? -6.898 -10.797 3.963 1 97.44 54 ARG B C 1
ATOM 1553 O O . ARG B 1 54 ? -7.117 -9.703 4.488 1 97.44 54 ARG B O 1
ATOM 1560 N N . LEU B 1 55 ? -6.402 -10.945 2.766 1 97.75 55 LEU B N 1
ATOM 1561 C CA . LEU B 1 55 ? -6.023 -9.82 1.912 1 97.75 55 LEU B CA 1
ATOM 1562 C C . LEU B 1 55 ? -7.211 -8.898 1.67 1 97.75 55 LEU B C 1
ATOM 1564 O O . LEU B 1 55 ? -7.062 -7.672 1.696 1 97.75 55 LEU B O 1
ATOM 1568 N N . LEU B 1 56 ? -8.398 -9.508 1.505 1 97.75 56 LEU B N 1
ATOM 1569 C CA . LEU B 1 56 ? -9.602 -8.766 1.147 1 97.75 56 LEU B CA 1
ATOM 1570 C C . LEU B 1 56 ? -10.445 -8.469 2.383 1 97.75 56 LEU B C 1
ATOM 1572 O O . LEU B 1 56 ? -11.547 -7.93 2.271 1 97.75 56 LEU B O 1
ATOM 1576 N N . HIS B 1 57 ? -9.891 -8.852 3.562 1 95.62 57 HIS B N 1
ATOM 1577 C CA . HIS B 1 57 ? -10.562 -8.617 4.836 1 95.62 57 HIS B CA 1
ATOM 1578 C C . HIS B 1 57 ? -12.016 -9.07 4.785 1 95.62 57 HIS B C 1
ATOM 1580 O O . HIS B 1 57 ? -12.922 -8.312 5.145 1 95.62 57 HIS B O 1
ATOM 1586 N N . THR B 1 58 ? -12.188 -10.234 4.316 1 96.56 58 THR B N 1
ATOM 1587 C CA . THR B 1 58 ? -13.5 -10.852 4.195 1 96.56 58 THR B CA 1
ATOM 1588 C C . THR B 1 58 ? -13.523 -12.219 4.879 1 96.56 58 THR B C 1
ATOM 1590 O O . THR B 1 58 ? -12.617 -12.539 5.656 1 96.56 58 THR B O 1
ATOM 1593 N N . SER B 1 59 ? -14.594 -13.055 4.762 1 96.56 59 SER B N 1
ATOM 1594 C CA . SER B 1 59 ? -14.703 -14.398 5.309 1 96.56 59 SER B CA 1
ATOM 1595 C C . SER B 1 59 ? -14.602 -15.453 4.211 1 96.56 59 SER B C 1
ATOM 1597 O O . SER B 1 59 ? -14.805 -15.148 3.031 1 96.56 59 SER B O 1
ATOM 1599 N N . SER B 1 60 ? -14.25 -16.609 4.652 1 95.06 60 SER B N 1
ATOM 1600 C CA . SER B 1 60 ? -14.188 -17.719 3.697 1 95.06 60 SER B CA 1
ATOM 1601 C C . SER B 1 60 ? -15.508 -17.875 2.941 1 95.06 60 SER B C 1
ATOM 1603 O O . SER B 1 60 ? -15.508 -18.172 1.748 1 95.06 60 SER B O 1
ATOM 1605 N N . ALA B 1 61 ? -16.578 -17.516 3.572 1 94.19 61 ALA B N 1
ATOM 1606 C CA . ALA B 1 61 ? -17.906 -17.641 2.98 1 94.19 61 ALA B CA 1
ATOM 1607 C C . ALA B 1 61 ? -18.156 -16.547 1.949 1 94.19 61 ALA B C 1
ATOM 1609 O O . ALA B 1 61 ? -18.859 -16.75 0.962 1 94.19 61 ALA B O 1
ATOM 1610 N N . ASN B 1 62 ? -17.516 -15.414 2.096 1 96.19 62 ASN B N 1
ATOM 1611 C CA . ASN B 1 62 ? -17.859 -14.242 1.292 1 96.19 62 ASN B CA 1
ATOM 1612 C C . ASN B 1 62 ? -16.859 -14.031 0.162 1 96.19 62 ASN B C 1
ATOM 1614 O O . ASN B 1 62 ? -17.047 -13.156 -0.684 1 96.19 62 ASN B O 1
ATOM 1618 N N . LEU B 1 63 ? -15.836 -14.859 0.185 1 97.38 63 LEU B N 1
ATOM 1619 C CA . LEU B 1 63 ? -14.836 -14.672 -0.861 1 97.38 63 LEU B CA 1
ATOM 1620 C C . LEU B 1 63 ? -15.453 -14.867 -2.242 1 97.38 63 LEU B C 1
ATOM 1622 O O . LEU B 1 63 ? -15.086 -14.172 -3.193 1 97.38 63 LEU B O 1
ATOM 1626 N N . SER B 1 64 ? -16.359 -15.797 -2.395 1 96.19 64 SER B N 1
ATOM 1627 C CA . SER B 1 64 ? -16.969 -16.109 -3.682 1 96.19 64 SER B CA 1
ATOM 1628 C C . SER B 1 64 ? -17.766 -14.922 -4.219 1 96.19 64 SER B C 1
ATOM 1630 O O . SER B 1 64 ? -18.016 -14.82 -5.426 1 96.19 64 SER B O 1
ATOM 1632 N N . ARG B 1 65 ? -18.172 -14.023 -3.326 1 97.31 65 ARG B N 1
ATOM 1633 C CA . ARG B 1 65 ? -18.859 -12.812 -3.768 1 97.31 65 ARG B CA 1
ATOM 1634 C C . ARG B 1 65 ? -17.938 -11.93 -4.598 1 97.31 65 ARG B C 1
ATOM 1636 O O . ARG B 1 65 ? -18.391 -11.25 -5.523 1 97.31 65 ARG B O 1
ATOM 1643 N N . PHE B 1 66 ? -16.734 -11.93 -4.277 1 97.62 66 PHE B N 1
ATOM 1644 C CA . PHE B 1 66 ? -15.766 -11.156 -5.047 1 97.62 66 PHE B CA 1
ATOM 1645 C C . PHE B 1 66 ? -15.625 -11.719 -6.457 1 97.62 66 PHE B C 1
ATOM 1647 O O . PHE B 1 66 ? -15.453 -10.961 -7.414 1 97.62 66 PHE B O 1
ATOM 1654 N N . TYR B 1 67 ? -15.766 -13.016 -6.594 1 97.5 67 TYR B N 1
ATOM 1655 C CA . TYR B 1 67 ? -15.609 -13.664 -7.895 1 97.5 67 TYR B CA 1
ATOM 1656 C C . TYR B 1 67 ? -16.641 -13.156 -8.883 1 97.5 67 TYR B C 1
ATOM 1658 O O . TYR B 1 67 ? -16.406 -13.141 -10.094 1 97.5 67 TYR B O 1
ATOM 1666 N N . ARG B 1 68 ? -17.703 -12.719 -8.375 1 96.88 68 ARG B N 1
ATOM 1667 C CA . ARG B 1 68 ? -18.859 -12.438 -9.227 1 96.88 68 ARG B CA 1
ATOM 1668 C C . ARG B 1 68 ? -18.938 -10.953 -9.57 1 96.88 68 ARG B C 1
ATOM 1670 O O . ARG B 1 68 ? -19.781 -10.539 -10.367 1 96.88 68 ARG B O 1
ATOM 1677 N N . ARG B 1 69 ? -18.109 -10.234 -9.008 1 97.62 69 ARG B N 1
ATOM 1678 C CA . ARG B 1 69 ? -18.156 -8.797 -9.266 1 97.62 69 ARG B CA 1
ATOM 1679 C C . ARG B 1 69 ? -17.641 -8.477 -10.664 1 97.62 69 ARG B C 1
ATOM 1681 O O . ARG B 1 69 ? -16.656 -9.062 -11.117 1 97.62 69 ARG B O 1
ATOM 1688 N N . LYS B 1 70 ? -18.375 -7.648 -11.289 1 98.06 70 LYS B N 1
ATOM 1689 C CA . LYS B 1 70 ? -17.875 -7.152 -12.57 1 98.06 70 LYS B CA 1
ATOM 1690 C C . LYS B 1 70 ? -16.562 -6.402 -12.398 1 98.06 70 LYS B C 1
ATOM 1692 O O . LYS B 1 70 ? -15.633 -6.578 -13.188 1 98.06 70 LYS B O 1
ATOM 1697 N N . ALA B 1 71 ? -16.484 -5.574 -11.406 1 98.31 71 ALA B N 1
ATOM 1698 C CA . ALA B 1 71 ? -15.289 -4.848 -11.016 1 98.31 71 ALA B CA 1
ATOM 1699 C C . ALA B 1 71 ? -15.18 -4.746 -9.5 1 98.31 71 ALA B C 1
ATOM 1701 O O . ALA B 1 71 ? -16.156 -4.441 -8.82 1 98.31 71 ALA B O 1
ATOM 1702 N N . LEU B 1 72 ? -14.047 -5.051 -9 1 98.5 72 LEU B N 1
ATOM 1703 C CA . LEU B 1 72 ? -13.773 -4.789 -7.594 1 98.5 72 LEU B CA 1
ATOM 1704 C C . LEU B 1 72 ? -13.68 -3.289 -7.328 1 98.5 72 LEU B C 1
ATOM 1706 O O . LEU B 1 72 ? -13.391 -2.51 -8.242 1 98.5 72 LEU B O 1
ATOM 1710 N N . ASP B 1 73 ? -13.953 -2.914 -6.094 1 97.69 73 ASP B N 1
ATOM 1711 C CA . ASP B 1 73 ? -13.719 -1.522 -5.727 1 97.69 73 ASP B CA 1
ATOM 1712 C C . ASP B 1 73 ? -12.219 -1.202 -5.719 1 97.69 73 ASP B C 1
ATOM 1714 O O . ASP B 1 73 ? -11.391 -2.109 -5.773 1 97.69 73 ASP B O 1
ATOM 1718 N N . PRO B 1 74 ? -11.789 0.032 -5.664 1 98.06 74 PRO B N 1
ATOM 1719 C CA . PRO B 1 74 ? -10.383 0.426 -5.793 1 98.06 74 PRO B CA 1
ATOM 1720 C C . PRO B 1 74 ? -9.492 -0.182 -4.711 1 98.06 74 PRO B C 1
ATOM 1722 O O . PRO B 1 74 ? -8.375 -0.615 -4.992 1 98.06 74 PRO B O 1
ATOM 1725 N N . VAL B 1 75 ? -9.953 -0.253 -3.49 1 97.94 75 VAL B N 1
ATOM 1726 C CA . VAL B 1 75 ? -9.148 -0.791 -2.398 1 97.94 75 VAL B CA 1
ATOM 1727 C C . VAL B 1 75 ? -8.867 -2.271 -2.646 1 97.94 75 VAL B C 1
ATOM 1729 O O . VAL B 1 75 ? -7.711 -2.695 -2.656 1 97.94 75 VAL B O 1
ATOM 1732 N N . ALA B 1 76 ? -9.93 -3.049 -2.887 1 98.25 76 ALA B N 1
ATOM 1733 C CA . ALA B 1 76 ? -9.766 -4.477 -3.154 1 98.25 76 ALA B CA 1
ATOM 1734 C C . ALA B 1 76 ? -8.922 -4.707 -4.406 1 98.25 76 ALA B C 1
ATOM 1736 O O . ALA B 1 76 ? -8.117 -5.641 -4.453 1 98.25 76 ALA B O 1
ATOM 1737 N N . SER B 1 77 ? -9.148 -3.855 -5.449 1 98.69 77 SER B N 1
ATOM 1738 C CA . SER B 1 77 ? -8.367 -3.969 -6.676 1 98.69 77 SER B CA 1
ATOM 1739 C C . SER B 1 77 ? -6.879 -3.809 -6.398 1 98.69 77 SER B C 1
ATOM 1741 O O . SER B 1 77 ? -6.062 -4.594 -6.891 1 98.69 77 SER B O 1
ATOM 1743 N N . GLU B 1 78 ? -6.578 -2.838 -5.598 1 98.75 78 GLU B N 1
ATOM 1744 C CA . GLU B 1 78 ? -5.168 -2.59 -5.332 1 98.75 78 GLU B CA 1
ATOM 1745 C C . GLU B 1 78 ? -4.566 -3.691 -4.461 1 98.75 78 GLU B C 1
ATOM 1747 O O . GLU B 1 78 ? -3.416 -4.086 -4.656 1 98.75 78 GLU B O 1
ATOM 1752 N N . GLU B 1 79 ? -5.32 -4.164 -3.473 1 98.62 79 GLU B N 1
ATOM 1753 C CA . GLU B 1 79 ? -4.848 -5.27 -2.645 1 98.62 79 GLU B CA 1
ATOM 1754 C C . GLU B 1 79 ? -4.496 -6.484 -3.498 1 98.62 79 GLU B C 1
ATOM 1756 O O . GLU B 1 79 ? -3.42 -7.066 -3.342 1 98.62 79 GLU B O 1
ATOM 1761 N N . VAL B 1 80 ? -5.336 -6.812 -4.383 1 98.56 80 VAL B N 1
ATOM 1762 C CA . VAL B 1 80 ? -5.148 -8.008 -5.207 1 98.56 80 VAL B CA 1
ATOM 1763 C C . VAL B 1 80 ? -3.998 -7.785 -6.184 1 98.56 80 VAL B C 1
ATOM 1765 O O . VAL B 1 80 ? -3.086 -8.609 -6.273 1 98.56 80 VAL B O 1
ATOM 1768 N N . LEU B 1 81 ? -4.023 -6.664 -6.859 1 98.5 81 LEU B N 1
ATOM 1769 C CA . LEU B 1 81 ? -2.986 -6.383 -7.848 1 98.5 81 LEU B CA 1
ATOM 1770 C C . LEU B 1 81 ? -1.608 -6.352 -7.199 1 98.5 81 LEU B C 1
ATOM 1772 O O . LEU B 1 81 ? -0.645 -6.891 -7.75 1 98.5 81 LEU B O 1
ATOM 1776 N N . ASP B 1 82 ? -1.522 -5.762 -6.066 1 98.56 82 ASP B N 1
ATOM 1777 C CA . ASP B 1 82 ? -0.231 -5.652 -5.395 1 98.56 82 ASP B CA 1
ATOM 1778 C C . ASP B 1 82 ? 0.254 -7.02 -4.914 1 98.56 82 ASP B C 1
ATOM 1780 O O . ASP B 1 82 ? 1.448 -7.32 -4.984 1 98.56 82 ASP B O 1
ATOM 1784 N N . ALA B 1 83 ? -0.624 -7.809 -4.406 1 98.44 83 ALA B N 1
ATOM 1785 C CA . ALA B 1 83 ? -0.258 -9.164 -3.992 1 98.44 83 ALA B CA 1
ATOM 1786 C C . ALA B 1 83 ? 0.214 -9.992 -5.184 1 98.44 83 ALA B C 1
ATOM 1788 O O . ALA B 1 83 ? 1.216 -10.703 -5.094 1 98.44 83 ALA B O 1
ATOM 1789 N N . LEU B 1 84 ? -0.49 -9.852 -6.266 1 97.88 84 LEU B N 1
ATOM 1790 C CA . LEU B 1 84 ? -0.116 -10.602 -7.457 1 97.88 84 LEU B CA 1
ATOM 1791 C C . LEU B 1 84 ? 1.233 -10.133 -7.992 1 97.88 84 LEU B C 1
ATOM 1793 O O . LEU B 1 84 ? 2.041 -10.945 -8.445 1 97.88 84 LEU B O 1
ATOM 1797 N N . ARG B 1 85 ? 1.426 -8.875 -7.945 1 97.5 85 ARG B N 1
ATOM 1798 C CA . ARG B 1 85 ? 2.723 -8.328 -8.328 1 97.5 85 ARG B CA 1
ATOM 1799 C C . ARG B 1 85 ? 3.84 -8.914 -7.469 1 97.5 85 ARG B C 1
ATOM 1801 O O . ARG B 1 85 ? 4.898 -9.273 -7.988 1 97.5 85 ARG B O 1
ATOM 1808 N N . LEU B 1 86 ? 3.611 -9.016 -6.195 1 97.94 86 LEU B N 1
ATOM 1809 C CA . LEU B 1 86 ? 4.605 -9.57 -5.285 1 97.94 86 LEU B CA 1
ATOM 1810 C C . LEU B 1 86 ? 4.855 -11.047 -5.59 1 97.94 86 LEU B C 1
ATOM 1812 O O . LEU B 1 86 ? 6 -11.5 -5.555 1 97.94 86 LEU B O 1
ATOM 1816 N N . PHE B 1 87 ? 3.812 -11.828 -5.895 1 97.69 87 PHE B N 1
ATOM 1817 C CA . PHE B 1 87 ? 3.982 -13.219 -6.305 1 97.69 87 PHE B CA 1
ATOM 1818 C C . PHE B 1 87 ? 4.859 -13.312 -7.547 1 97.69 87 PHE B C 1
ATOM 1820 O O . PHE B 1 87 ? 5.711 -14.195 -7.648 1 97.69 87 PHE B O 1
ATOM 1827 N N . ALA B 1 88 ? 4.609 -12.414 -8.492 1 96.5 88 ALA B N 1
ATOM 1828 C CA . ALA B 1 88 ? 5.41 -12.406 -9.711 1 96.5 88 ALA B CA 1
ATOM 1829 C C . ALA B 1 88 ? 6.875 -12.109 -9.406 1 96.5 88 ALA B C 1
ATOM 1831 O O . ALA B 1 88 ? 7.773 -12.711 -10 1 96.5 88 ALA B O 1
ATOM 1832 N N . GLU B 1 89 ? 7.109 -11.188 -8.492 1 96.81 89 GLU B N 1
ATOM 1833 C CA . GLU B 1 89 ? 8.477 -10.898 -8.062 1 96.81 89 GLU B CA 1
ATOM 1834 C C . GLU B 1 89 ? 9.117 -12.117 -7.418 1 96.81 89 GLU B C 1
ATOM 1836 O O . GLU B 1 89 ? 10.281 -12.438 -7.691 1 96.81 89 GLU B O 1
ATOM 1841 N N . ALA B 1 90 ? 8.398 -12.75 -6.566 1 97.88 90 ALA B N 1
ATOM 1842 C CA . ALA B 1 90 ? 8.906 -13.953 -5.926 1 97.88 90 ALA B CA 1
ATOM 1843 C C . ALA B 1 90 ? 9.195 -15.047 -6.957 1 97.88 90 ALA B C 1
ATOM 1845 O O . ALA B 1 90 ? 10.227 -15.719 -6.883 1 97.88 90 ALA B O 1
ATOM 1846 N N . GLU B 1 91 ? 8.266 -15.227 -7.926 1 97.31 91 GLU B N 1
ATOM 1847 C CA . GLU B 1 91 ? 8.461 -16.203 -8.992 1 97.31 91 GLU B CA 1
ATOM 1848 C C . GLU B 1 91 ? 9.766 -15.945 -9.75 1 97.31 91 GLU B C 1
ATOM 1850 O O . GLU B 1 91 ? 10.5 -16.875 -10.07 1 97.31 91 GLU B O 1
ATOM 1855 N N . ARG B 1 92 ? 10.023 -14.719 -10.023 1 95.75 92 ARG B N 1
ATOM 1856 C CA . ARG B 1 92 ? 11.25 -14.352 -10.734 1 95.75 92 ARG B CA 1
ATOM 1857 C C . ARG B 1 92 ? 12.484 -14.695 -9.906 1 95.75 92 ARG B C 1
ATOM 1859 O O . ARG B 1 92 ? 13.445 -15.273 -10.422 1 95.75 92 ARG B O 1
ATOM 1866 N N . VAL B 1 93 ? 12.477 -14.383 -8.672 1 96.62 93 VAL B N 1
ATOM 1867 C CA . VAL B 1 93 ? 13.625 -14.586 -7.789 1 96.62 93 VAL B CA 1
ATOM 1868 C C . VAL B 1 93 ? 13.891 -16.078 -7.617 1 96.62 93 VAL B C 1
ATOM 1870 O O . VAL B 1 93 ? 15.039 -16.516 -7.625 1 96.62 93 VAL B O 1
ATOM 1873 N N . TRP B 1 94 ? 12.836 -16.875 -7.547 1 96.62 94 TRP B N 1
ATOM 1874 C CA . TRP B 1 94 ? 12.992 -18.281 -7.207 1 96.62 94 TRP B CA 1
ATOM 1875 C C . TRP B 1 94 ? 12.984 -19.156 -8.461 1 96.62 94 TRP B C 1
ATOM 1877 O O . TRP B 1 94 ? 13.281 -20.344 -8.406 1 96.62 94 TRP B O 1
ATOM 1887 N N . GLY B 1 95 ? 12.5 -18.5 -9.586 1 95.56 95 GLY B N 1
ATOM 1888 C CA . GLY B 1 95 ? 12.609 -19.172 -10.875 1 95.56 95 GLY B CA 1
ATOM 1889 C C . GLY B 1 95 ? 11.312 -19.797 -11.336 1 95.56 95 GLY B C 1
ATOM 1890 O O . GLY B 1 95 ? 11.102 -20 -12.539 1 95.56 95 GLY B O 1
ATOM 1891 N N . ASP B 1 96 ? 10.469 -20.156 -10.398 1 95.62 96 ASP B N 1
ATOM 1892 C CA . ASP B 1 96 ? 9.164 -20.719 -10.75 1 95.62 96 ASP B CA 1
ATOM 1893 C C . ASP B 1 96 ? 8.148 -20.5 -9.633 1 95.62 96 ASP B C 1
ATOM 1895 O O . ASP B 1 96 ? 8.523 -20.172 -8.5 1 95.62 96 ASP B O 1
ATOM 1899 N N . LEU B 1 97 ? 6.949 -20.688 -9.945 1 95.06 97 LEU B N 1
ATOM 1900 C CA . LEU B 1 97 ? 5.855 -20.344 -9.039 1 95.06 97 LEU B CA 1
ATOM 1901 C C . LEU B 1 97 ? 5.789 -21.312 -7.871 1 95.06 97 LEU B C 1
ATOM 1903 O O . LEU B 1 97 ? 5.508 -20.922 -6.738 1 95.06 97 LEU B O 1
ATOM 1907 N N . ASP B 1 98 ? 6.039 -22.609 -8.117 1 95.12 98 ASP B N 1
ATOM 1908 C CA . ASP B 1 98 ? 5.965 -23.609 -7.062 1 95.12 98 ASP B CA 1
ATOM 1909 C C . ASP B 1 98 ? 7.008 -23.344 -5.977 1 95.12 98 ASP B C 1
ATOM 1911 O O . ASP B 1 98 ? 6.691 -23.375 -4.785 1 95.12 98 ASP B O 1
ATOM 1915 N N . THR B 1 99 ? 8.227 -23.078 -6.395 1 96.88 99 THR B N 1
ATOM 1916 C CA . THR B 1 99 ? 9.289 -22.781 -5.445 1 96.88 99 THR B CA 1
ATOM 1917 C C . THR B 1 99 ? 9.016 -21.469 -4.715 1 96.88 99 THR B C 1
ATOM 1919 O O . THR B 1 99 ? 9.219 -21.375 -3.502 1 96.88 99 THR B O 1
ATOM 1922 N N . ALA B 1 100 ? 8.578 -20.484 -5.438 1 97.12 100 ALA B N 1
ATOM 1923 C CA . ALA B 1 100 ? 8.195 -19.203 -4.824 1 97.12 100 ALA B CA 1
ATOM 1924 C C . ALA B 1 100 ? 7.09 -19.406 -3.791 1 97.12 100 ALA B C 1
ATOM 1926 O O . ALA B 1 100 ? 7.16 -18.859 -2.688 1 97.12 100 ALA B O 1
ATOM 1927 N N . GLY B 1 101 ? 6.113 -20.125 -4.168 1 96.81 101 GLY B N 1
ATOM 1928 C CA . GLY B 1 101 ? 5.02 -20.422 -3.256 1 96.81 101 GLY B CA 1
ATOM 1929 C C . GLY B 1 101 ? 5.473 -21.094 -1.979 1 96.81 101 GLY B C 1
ATOM 1930 O O . GLY B 1 101 ? 5 -20.766 -0.89 1 96.81 101 GLY B O 1
ATOM 1931 N N . ALA B 1 102 ? 6.359 -22.094 -2.143 1 97.06 102 ALA B N 1
ATOM 1932 C CA . ALA B 1 102 ? 6.902 -22.781 -0.972 1 97.06 102 ALA B CA 1
ATOM 1933 C C . ALA B 1 102 ? 7.645 -21.812 -0.064 1 97.06 102 ALA B C 1
ATOM 1935 O O . ALA B 1 102 ? 7.496 -21.844 1.16 1 97.06 102 ALA B O 1
ATOM 1936 N N . TRP B 1 103 ? 8.398 -20.938 -0.632 1 98.06 103 TRP B N 1
ATOM 1937 C CA . TRP B 1 103 ? 9.141 -19.938 0.132 1 98.06 103 TRP B CA 1
ATOM 1938 C C . TRP B 1 103 ? 8.188 -18.984 0.851 1 98.06 103 TRP B C 1
ATOM 1940 O O . TRP B 1 103 ? 8.398 -18.656 2.021 1 98.06 103 TRP B O 1
ATOM 1950 N N . LEU B 1 104 ? 7.156 -18.594 0.164 1 98.19 104 LEU B N 1
ATOM 1951 C CA . LEU B 1 104 ? 6.18 -17.672 0.727 1 98.19 104 LEU B CA 1
ATOM 1952 C C . LEU B 1 104 ? 5.465 -18.297 1.922 1 98.19 104 LEU B C 1
ATOM 1954 O O . LEU B 1 104 ? 4.902 -17.578 2.756 1 98.19 104 LEU B O 1
ATOM 1958 N N . ASP B 1 105 ? 5.504 -19.578 1.971 1 97.31 105 ASP B N 1
ATOM 1959 C CA . ASP B 1 105 ? 4.801 -20.297 3.021 1 97.31 105 ASP B CA 1
ATOM 1960 C C . ASP B 1 105 ? 5.773 -20.797 4.09 1 97.31 105 ASP B C 1
ATOM 1962 O O . ASP B 1 105 ? 5.445 -21.703 4.867 1 97.31 105 ASP B O 1
ATOM 1966 N N . THR B 1 106 ? 6.984 -20.266 4.145 1 97.94 106 THR B N 1
ATOM 1967 C CA . THR B 1 106 ? 8.023 -20.656 5.09 1 97.94 106 THR B CA 1
ATOM 1968 C C . THR B 1 106 ? 8.391 -19.484 5.996 1 97.94 106 THR B C 1
ATOM 1970 O O . THR B 1 106 ? 8.617 -18.375 5.523 1 97.94 106 THR B O 1
ATOM 1973 N N . PRO B 1 107 ? 8.5 -19.766 7.344 1 98.06 107 PRO B N 1
ATOM 1974 C CA . PRO B 1 107 ? 8.961 -18.688 8.219 1 98.06 107 PRO B CA 1
ATOM 1975 C C . PRO B 1 107 ? 10.359 -18.188 7.844 1 98.06 107 PRO B C 1
ATOM 1977 O O . PRO B 1 107 ? 11.227 -18.984 7.488 1 98.06 107 PRO B O 1
ATOM 1980 N N . ILE B 1 108 ? 10.516 -16.859 7.91 1 96.56 108 ILE B N 1
ATOM 1981 C CA . ILE B 1 108 ? 11.758 -16.203 7.516 1 96.56 108 ILE B CA 1
ATOM 1982 C C . ILE B 1 108 ? 12.258 -15.32 8.656 1 96.56 108 ILE B C 1
ATOM 1984 O O . ILE B 1 108 ? 11.531 -14.445 9.141 1 96.56 108 ILE B O 1
ATOM 1988 N N . PRO B 1 109 ? 13.484 -15.484 9.133 1 96.38 109 PRO B N 1
ATOM 1989 C CA . PRO B 1 109 ? 14.016 -14.648 10.203 1 96.38 109 PRO B CA 1
ATOM 1990 C C . PRO B 1 109 ? 13.938 -13.156 9.891 1 96.38 109 PRO B C 1
ATOM 1992 O O . PRO B 1 109 ? 13.625 -12.352 10.766 1 96.38 109 PRO B O 1
ATOM 1995 N N . ALA B 1 110 ? 14.125 -12.766 8.656 1 96.25 110 ALA B N 1
ATOM 1996 C CA . ALA B 1 110 ? 14.148 -11.367 8.242 1 96.25 110 ALA B CA 1
ATOM 1997 C C . ALA B 1 110 ? 12.766 -10.727 8.383 1 96.25 110 ALA B C 1
ATOM 1999 O O . ALA B 1 110 ? 12.633 -9.5 8.328 1 96.25 110 ALA B O 1
ATOM 2000 N N . LEU B 1 111 ? 11.727 -11.516 8.594 1 97.62 111 LEU B N 1
ATOM 2001 C CA . LEU B 1 111 ? 10.367 -11.039 8.82 1 97.62 111 LEU B CA 1
ATOM 2002 C C . LEU B 1 111 ? 9.93 -11.305 10.25 1 97.62 111 LEU B C 1
ATOM 2004 O O . LEU B 1 111 ? 8.766 -11.633 10.5 1 97.62 111 LEU B O 1
ATOM 2008 N N . ALA B 1 112 ? 10.875 -11.25 11.133 1 95.69 112 ALA B N 1
ATOM 2009 C CA . ALA B 1 112 ? 10.641 -11.484 12.555 1 95.69 112 ALA B CA 1
ATOM 2010 C C . ALA B 1 112 ? 10.078 -12.883 12.797 1 95.69 112 ALA B C 1
ATOM 2012 O O . ALA B 1 112 ? 9.25 -13.086 13.688 1 95.69 112 ALA B O 1
ATOM 2013 N N . GLY B 1 113 ? 10.328 -13.773 11.859 1 97.06 113 GLY B N 1
ATOM 2014 C CA . GLY B 1 113 ? 9.969 -15.18 12.031 1 97.06 113 GLY B CA 1
ATOM 2015 C C . GLY B 1 113 ? 8.609 -15.516 11.445 1 97.06 113 GLY B C 1
ATOM 2016 O O . GLY B 1 113 ? 8.148 -16.656 11.555 1 97.06 113 GLY B O 1
ATOM 2017 N N . GLU B 1 114 ? 7.996 -14.641 10.781 1 97.12 114 GLU B N 1
ATOM 2018 C CA . GLU B 1 114 ? 6.723 -14.914 10.125 1 97.12 114 GLU B CA 1
ATOM 2019 C C . GLU B 1 114 ? 6.938 -15.523 8.742 1 97.12 114 GLU B C 1
ATOM 2021 O O . GLU B 1 114 ? 8 -15.359 8.141 1 97.12 114 GLU B O 1
ATOM 2026 N N . ARG B 1 115 ? 5.922 -16.281 8.305 1 98.38 115 ARG B N 1
ATOM 2027 C CA . ARG B 1 115 ? 5.887 -16.562 6.875 1 98.38 115 ARG B CA 1
ATOM 2028 C C . ARG B 1 115 ? 5.547 -15.305 6.078 1 98.38 115 ARG B C 1
ATOM 2030 O O . ARG B 1 115 ? 4.719 -14.5 6.508 1 98.38 115 ARG B O 1
ATOM 2037 N N . PRO B 1 116 ? 6.121 -15.18 4.891 1 98.62 116 PRO B N 1
ATOM 2038 C CA . PRO B 1 116 ? 5.738 -14.047 4.043 1 98.62 116 PRO B CA 1
ATOM 2039 C C . PRO B 1 116 ? 4.227 -13.93 3.865 1 98.62 116 PRO B C 1
ATOM 2041 O O . PRO B 1 116 ? 3.666 -12.844 4 1 98.62 116 PRO B O 1
ATOM 2044 N N . LEU B 1 117 ? 3.494 -15.008 3.646 1 98.38 117 LEU B N 1
ATOM 2045 C CA . LEU B 1 117 ? 2.059 -14.992 3.385 1 98.38 117 LEU B CA 1
ATOM 2046 C C . LEU B 1 117 ? 1.295 -14.438 4.586 1 98.38 117 LEU B C 1
ATOM 2048 O O . LEU B 1 117 ? 0.181 -13.93 4.438 1 98.38 117 LEU B O 1
ATOM 2052 N N . ASP B 1 118 ? 1.88 -14.469 5.762 1 97.69 118 ASP B N 1
ATOM 2053 C CA . ASP B 1 118 ? 1.194 -14.047 6.977 1 97.69 118 ASP B CA 1
ATOM 2054 C C . ASP B 1 118 ? 1.167 -12.523 7.094 1 97.69 118 ASP B C 1
ATOM 2056 O O . ASP B 1 118 ? 0.427 -11.969 7.91 1 97.69 118 ASP B O 1
ATOM 2060 N N . VAL B 1 119 ? 1.969 -11.859 6.324 1 98.12 119 VAL B N 1
ATOM 2061 C CA . VAL B 1 119 ? 1.975 -10.398 6.426 1 98.12 119 VAL B CA 1
ATOM 2062 C C . VAL B 1 119 ? 1.411 -9.789 5.145 1 98.12 119 VAL B C 1
ATOM 2064 O O . VAL B 1 119 ? 1.381 -8.57 4.996 1 98.12 119 VAL B O 1
ATOM 2067 N N . PHE B 1 120 ? 0.838 -10.586 4.234 1 98.38 120 PHE B N 1
ATOM 2068 C CA . PHE B 1 120 ? 0.306 -10.133 2.953 1 98.38 120 PHE B CA 1
ATOM 2069 C C . PHE B 1 120 ? -0.945 -9.289 3.152 1 98.38 120 PHE B C 1
ATOM 2071 O O . PHE B 1 120 ? -1.366 -8.57 2.244 1 98.38 120 PHE B O 1
ATOM 2078 N N . ASP B 1 121 ? -1.578 -9.32 4.305 1 97.88 121 ASP B N 1
ATOM 2079 C CA . ASP B 1 121 ? -2.871 -8.68 4.52 1 97.88 121 ASP B CA 1
ATOM 2080 C C . ASP B 1 121 ? -2.721 -7.168 4.645 1 97.88 121 ASP B C 1
ATOM 2082 O O . ASP B 1 121 ? -3.715 -6.438 4.645 1 97.88 121 ASP B O 1
ATOM 2086 N N . THR B 1 122 ? -1.462 -6.664 4.707 1 98.44 122 THR B N 1
ATOM 2087 C CA . THR B 1 122 ? -1.208 -5.227 4.734 1 98.44 122 THR B CA 1
ATOM 2088 C C . THR B 1 122 ? -0.254 -4.828 3.611 1 98.44 122 THR B C 1
ATOM 2090 O O . THR B 1 122 ? 0.56 -5.637 3.164 1 98.44 122 THR B O 1
ATOM 2093 N N . PHE B 1 123 ? -0.357 -3.645 3.141 1 98.5 123 PHE B N 1
ATOM 2094 C CA . PHE B 1 123 ? 0.584 -3.119 2.16 1 98.5 123 PHE B CA 1
ATOM 2095 C C . PHE B 1 123 ? 1.995 -3.072 2.732 1 98.5 123 PHE B C 1
ATOM 2097 O O . PHE B 1 123 ? 2.959 -3.441 2.057 1 98.5 123 PHE B O 1
ATOM 2104 N N . GLU B 1 124 ? 2.115 -2.668 3.975 1 98.5 124 GLU B N 1
ATOM 2105 C CA . GLU B 1 124 ? 3.418 -2.66 4.633 1 98.5 124 GLU B CA 1
ATOM 2106 C C . GLU B 1 124 ? 4.039 -4.051 4.641 1 98.5 124 GLU B C 1
ATOM 2108 O O . GLU B 1 124 ? 5.242 -4.203 4.41 1 98.5 124 GLU B O 1
ATOM 2113 N N . GLY B 1 125 ? 3.219 -5.023 5.004 1 98.62 125 GLY B N 1
ATOM 2114 C CA . GLY B 1 125 ? 3.717 -6.391 4.984 1 98.62 125 GLY B CA 1
ATOM 2115 C C . GLY B 1 125 ? 4.25 -6.809 3.627 1 98.62 125 GLY B C 1
ATOM 2116 O O . GLY B 1 125 ? 5.32 -7.41 3.533 1 98.62 125 GLY B O 1
ATOM 2117 N N . ARG B 1 126 ? 3.523 -6.492 2.59 1 98.75 126 ARG B N 1
ATOM 2118 C CA . ARG B 1 1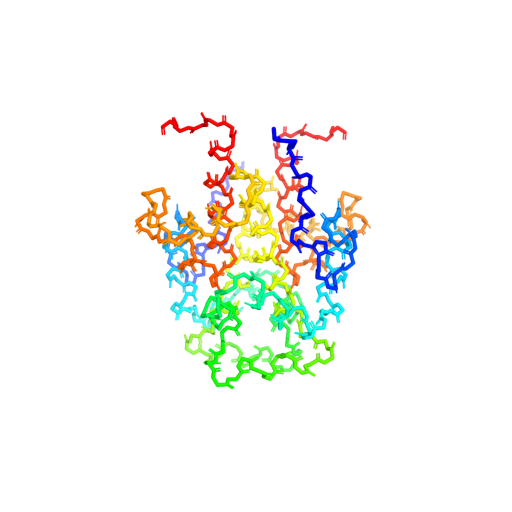26 ? 3.955 -6.844 1.242 1 98.75 126 ARG B CA 1
ATOM 2119 C C . ARG B 1 126 ? 5.219 -6.082 0.857 1 98.75 126 ARG B C 1
ATOM 2121 O O . ARG B 1 126 ? 6.109 -6.633 0.207 1 98.75 126 ARG B O 1
ATOM 2128 N N . GLN B 1 127 ? 5.34 -4.824 1.277 1 98.19 127 GLN B N 1
ATOM 2129 C CA . GLN B 1 127 ? 6.57 -4.07 1.043 1 98.19 127 GLN B CA 1
ATOM 2130 C C . GLN B 1 127 ? 7.746 -4.699 1.786 1 98.19 127 GLN B C 1
ATOM 2132 O O . GLN B 1 127 ? 8.867 -4.73 1.271 1 98.19 127 GLN B O 1
ATOM 2137 N N . TRP B 1 128 ? 7.496 -5.16 3 1 98.25 128 TRP B N 1
ATOM 2138 C CA . TRP B 1 128 ? 8.523 -5.832 3.795 1 98.25 128 TRP B CA 1
ATOM 2139 C C . TRP B 1 128 ? 9.023 -7.09 3.088 1 98.25 128 TRP B C 1
ATOM 2141 O O . TRP B 1 128 ? 10.227 -7.297 2.959 1 98.25 128 TRP B O 1
ATOM 2151 N N . VAL B 1 129 ? 8.148 -7.871 2.58 1 98.69 129 VAL B N 1
ATOM 2152 C CA . VAL B 1 129 ? 8.492 -9.078 1.831 1 98.69 129 VAL B CA 1
ATOM 2153 C C . VAL B 1 129 ? 9.273 -8.703 0.576 1 98.69 129 VAL B C 1
ATOM 2155 O O . VAL B 1 129 ? 10.258 -9.359 0.231 1 98.69 129 VAL B O 1
ATOM 2158 N N . ARG B 1 130 ? 8.828 -7.645 -0.139 1 98.25 130 ARG B N 1
ATOM 2159 C CA . ARG B 1 130 ? 9.523 -7.184 -1.339 1 98.25 130 ARG B CA 1
ATOM 2160 C C . ARG B 1 130 ? 10.969 -6.816 -1.03 1 98.25 130 ARG B C 1
ATOM 2162 O O . ARG B 1 130 ? 11.875 -7.125 -1.812 1 98.25 130 ARG B O 1
ATOM 2169 N N . GLU B 1 131 ? 11.156 -6.184 0.084 1 97.06 131 GLU B N 1
ATOM 2170 C CA . GLU B 1 131 ? 12.508 -5.805 0.492 1 97.06 131 GLU B CA 1
ATOM 2171 C C . GLU B 1 131 ? 13.375 -7.035 0.748 1 97.06 131 GLU B C 1
ATOM 2173 O O . GLU B 1 131 ? 14.547 -7.062 0.378 1 97.06 131 GLU B O 1
ATOM 2178 N N . VAL B 1 132 ? 12.828 -8.016 1.427 1 97.5 132 VAL B N 1
ATOM 2179 C CA . VAL B 1 132 ? 13.555 -9.25 1.69 1 97.5 132 VAL B CA 1
ATOM 2180 C C . VAL B 1 132 ? 13.906 -9.93 0.371 1 97.5 132 VAL B C 1
ATOM 2182 O O . VAL B 1 132 ? 15.039 -10.391 0.188 1 97.5 132 VAL B O 1
ATOM 2185 N N . LEU B 1 133 ? 12.961 -9.969 -0.612 1 97.69 133 LEU B N 1
ATOM 2186 C CA . LEU B 1 133 ? 13.195 -10.562 -1.924 1 97.69 133 LEU B CA 1
ATOM 2187 C C . LEU B 1 133 ? 14.32 -9.836 -2.652 1 97.69 133 LEU B C 1
ATOM 2189 O O . LEU B 1 133 ? 15.148 -10.477 -3.314 1 97.69 133 LEU B O 1
ATOM 2193 N N . ARG B 1 134 ? 14.305 -8.531 -2.553 1 96.5 134 ARG B N 1
ATOM 2194 C CA . ARG B 1 134 ? 15.352 -7.742 -3.197 1 96.5 134 ARG B CA 1
ATOM 2195 C C . ARG B 1 134 ? 16.719 -8.086 -2.631 1 96.5 134 ARG B C 1
ATOM 2197 O O . ARG B 1 134 ? 17.703 -8.195 -3.377 1 96.5 134 ARG B O 1
ATOM 2204 N N . LYS B 1 135 ? 16.812 -8.227 -1.319 1 95.69 135 LYS B N 1
ATOM 2205 C CA . LYS B 1 135 ? 18.062 -8.594 -0.672 1 95.69 135 LYS B CA 1
ATOM 2206 C C . LYS B 1 135 ? 18.531 -9.977 -1.124 1 95.69 135 LYS B C 1
ATOM 2208 O O . LYS B 1 135 ? 19.734 -10.203 -1.312 1 95.69 135 LYS B O 1
ATOM 2213 N N . ILE B 1 136 ? 17.609 -10.875 -1.248 1 94.31 136 ILE B N 1
ATOM 2214 C CA . ILE B 1 136 ? 17.922 -12.219 -1.73 1 94.31 136 ILE B CA 1
ATOM 2215 C C . ILE B 1 136 ? 18.453 -12.141 -3.164 1 94.31 136 ILE B C 1
ATOM 2217 O O . ILE B 1 136 ? 19.453 -12.758 -3.498 1 94.31 136 ILE B O 1
ATOM 2221 N N . GLU B 1 137 ? 17.766 -11.398 -4 1 93.56 137 GLU B N 1
ATOM 2222 C CA . GLU B 1 137 ? 18.109 -11.273 -5.414 1 93.56 137 GLU B CA 1
ATOM 2223 C C . GLU B 1 137 ? 19.484 -10.648 -5.594 1 93.56 137 GLU B C 1
ATOM 2225 O O . GLU B 1 137 ? 20.266 -11.078 -6.449 1 93.56 137 GLU B O 1
ATOM 2230 N N . PHE B 1 138 ? 19.859 -9.648 -4.785 1 91.75 138 PHE B N 1
ATOM 2231 C CA . PHE B 1 138 ? 21.109 -8.914 -4.992 1 91.75 138 PHE B CA 1
ATOM 2232 C C . PHE B 1 138 ? 22.172 -9.367 -4.004 1 91.75 138 PHE B C 1
ATOM 2234 O O . PHE B 1 138 ? 23.281 -8.844 -4.004 1 91.75 138 PHE B O 1
ATOM 2241 N N . GLY B 1 139 ? 22 -10.508 -3.309 1 82.5 139 GLY B N 1
ATOM 2242 C CA . GLY B 1 139 ? 22.984 -11.086 -2.408 1 82.5 139 GLY B CA 1
ATOM 2243 C C . GLY B 1 139 ? 23.328 -10.172 -1.242 1 82.5 139 GLY B C 1
ATOM 2244 O O . GLY B 1 139 ? 24.484 -10.117 -0.812 1 82.5 139 GLY B O 1
ATOM 2245 N N . GLU B 1 140 ? 22.531 -9.266 -0.812 1 66.56 140 GLU B N 1
ATOM 2246 C CA . GLU B 1 140 ? 22.781 -8.328 0.282 1 66.56 140 GLU B CA 1
ATOM 2247 C C . GLU B 1 140 ? 22.469 -8.969 1.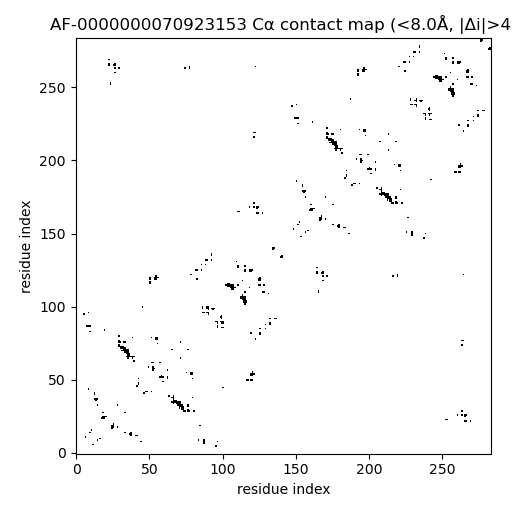633 1 66.56 140 GLU B C 1
ATOM 2249 O O . GLU B 1 140 ? 22.062 -8.273 2.572 1 66.56 140 GLU B O 1
ATOM 2254 N N . PHE B 1 141 ? 22.766 -10.25 1.956 1 57.94 141 PHE B N 1
ATOM 2255 C CA . PHE B 1 141 ? 22.531 -10.859 3.262 1 57.94 141 PHE B CA 1
ATOM 2256 C C . PHE B 1 141 ? 23.5 -10.305 4.297 1 57.94 141 PHE B C 1
ATOM 2258 O O . PHE B 1 141 ? 24.719 -10.398 4.125 1 57.94 141 PHE B O 1
ATOM 2265 N N . SER B 1 142 ? 23.625 -9.047 4.527 1 41.12 142 SER B N 1
ATOM 2266 C CA . SER B 1 142 ? 24.641 -8.898 5.57 1 41.12 142 SER B CA 1
ATOM 2267 C C . SER B 1 142 ? 24.062 -9.227 6.945 1 41.12 142 SER B C 1
ATOM 2269 O O . SER B 1 142 ? 22.859 -9.086 7.168 1 41.12 142 SER B O 1
#

Sequence (284 aa):
MGASNAQAFLDQLPIPERAFSDPADYIRLVRTGIPGEVVRQAVQLLGHREMFVRLLHTSSANLSRFYRRKALDPVASEEVLDALRLFAEAERVWGDLDTAGAWLDTPIPALAGERPLDVFDTFEGRQWVREVLRKIEFGEFSMGASNAQAFLDQLPIPERAFSDPADYIRLVRTGIPGEVVRQAVQLLGHREMFVRLLHTSSANLSRFYRRKALDPVASEEVLDALRLFAEAERVWGDLDTAGAWLDTPIPALAGERPLDVFDTFEGRQWVREVLRKIEFGEFS